Protein AF-A0A916SRV7-F1 (afdb_monomer_lite)

InterPro domains:
  IPR011050 Pectin lyase fold/virulence factor [SSF51126] (63-259)

Radius of gyration: 23.51 Å; chains: 1; bounding box: 51×30×75 Å

Foldseek 3Di:
DKDKDQAQAFDQAWAWDQDPPPGTATEAEPVRHTDGGRLHHHRDIWMWDDPPGHTYTPDHRDARPDAAEFEEECLADLVASSRDLDNRHHHHAPQSVLVNQLRDRGDLQGHEYEHRDFDEHEADADEHAEEYEYEYALVAQVRAEQEYDEPDQESYEYEAYEYEYHSHEQEYEYEDQQHEHYEYEQQYEYEYESYEFYYPYENYEDYEYYQQYEYEYAANYEYEEYAAAHYEYENAYEYEDEHAPGYEYPDAYEH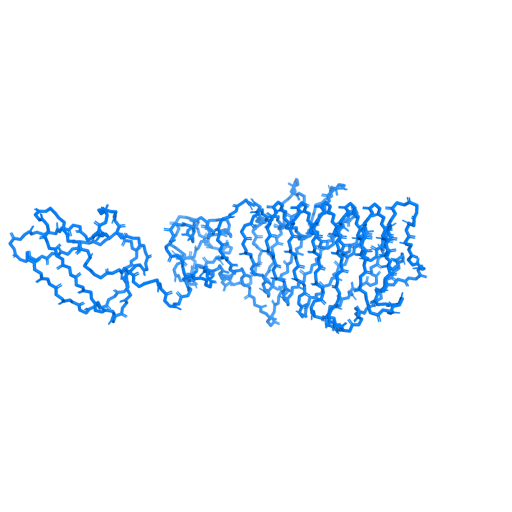PHANYEFAQLYEYEYDYYAYYDAYEDEHYEFFQLGEYYDPPDQCSGHYPHGYDADVVNNTYYD

pLDDT: mean 92.43, std 7.87, range [58.66, 98.81]

Sequence (318 aa):
MMIVLKLAATNMGPVTLHVKGLGARPVVFRGGRNLVRYCLTKGQVVVLIYDGTSWVMANEATVPSVPPVVYVRPDGNDANSGDANTPGEALQTISAAIDKLESYVLPPAGGIVQLGIPGTYASVRRAFVGTISIIGDEANPEYYVISNSPGDYTPVALIGGTVTMRGVHLKNVTVNAWVVVFSINLGGTARCYNMILETTENGVYSFIADHASYLEIGTGCVLRSASLGAFLAQNGSQIVLSGGGTITIDNDATYSIACATAQTGSCITTSAGPISGNATGARYYCATNGVIWVNGDQNFFPGTIPGTADTNTGGRYA

Structure (mmCIF, N/CA/C/O backbone):
data_AF-A0A916SRV7-F1
#
_entry.id   AF-A0A916SRV7-F1
#
loop_
_atom_site.group_PDB
_atom_site.id
_atom_site.type_symbol
_atom_site.label_atom_id
_atom_site.label_alt_id
_atom_site.label_comp_id
_atom_site.label_asym_id
_atom_site.label_entity_id
_atom_site.label_seq_id
_atom_site.pdbx_PDB_ins_code
_atom_site.Cartn_x
_atom_site.Cartn_y
_atom_site.Cartn_z
_atom_site.occupancy
_atom_site.B_iso_or_equiv
_atom_site.auth_seq_id
_atom_site.auth_comp_id
_atom_site.auth_asym_id
_atom_site.auth_atom_id
_atom_site.pdbx_PDB_model_num
ATOM 1 N N . MET A 1 1 ? -6.440 5.115 46.981 1.00 94.38 1 MET A N 1
ATOM 2 C CA . MET A 1 1 ? -7.057 3.762 46.959 1.00 94.38 1 MET A CA 1
ATOM 3 C C . MET A 1 1 ? -6.523 3.009 45.753 1.00 94.38 1 MET A C 1
ATOM 5 O O . MET A 1 1 ? -6.344 3.644 44.724 1.00 94.38 1 MET A O 1
ATOM 9 N N . MET A 1 2 ? -6.276 1.702 45.868 1.00 95.94 2 MET A N 1
ATOM 10 C CA . MET A 1 2 ? -5.796 0.860 44.767 1.00 95.94 2 MET A CA 1
ATOM 11 C C . MET A 1 2 ? -6.799 -0.259 44.486 1.00 95.94 2 MET A C 1
ATOM 13 O O . MET A 1 2 ? -7.296 -0.877 45.426 1.00 95.94 2 MET A O 1
ATOM 17 N N . ILE A 1 3 ? -7.083 -0.517 43.211 1.00 96.06 3 ILE A N 1
ATOM 18 C CA . ILE A 1 3 ? -7.908 -1.638 42.757 1.00 96.06 3 ILE A CA 1
ATOM 19 C C . ILE A 1 3 ? -7.138 -2.423 41.704 1.00 96.06 3 ILE A C 1
ATOM 21 O O . ILE A 1 3 ? -6.509 -1.847 40.820 1.00 96.06 3 ILE A O 1
ATOM 25 N N . VAL A 1 4 ? -7.231 -3.745 41.793 1.00 95.81 4 VAL A N 1
ATOM 26 C CA . VAL A 1 4 ? -6.761 -4.669 40.764 1.00 95.81 4 VAL A CA 1
ATOM 27 C C . VAL A 1 4 ? -7.984 -5.341 40.164 1.00 95.81 4 VAL A C 1
ATOM 29 O O . VAL A 1 4 ? -8.802 -5.895 40.897 1.00 95.81 4 VAL A O 1
ATOM 32 N N . LEU A 1 5 ? -8.138 -5.267 38.845 1.00 94.25 5 LEU A N 1
ATOM 33 C CA . LEU A 1 5 ? -9.300 -5.825 38.156 1.00 94.25 5 LEU A CA 1
ATOM 34 C C . LEU A 1 5 ? -8.892 -6.576 36.895 1.00 94.25 5 LEU A C 1
ATOM 36 O O . LEU A 1 5 ? -8.000 -6.145 36.170 1.00 94.25 5 LEU A O 1
ATOM 40 N N . LYS A 1 6 ? -9.567 -7.701 36.639 1.00 94.06 6 LYS A N 1
ATOM 41 C CA . LYS A 1 6 ? -9.493 -8.425 35.369 1.00 94.06 6 LYS A CA 1
ATOM 42 C C . LYS A 1 6 ? -10.601 -7.915 34.456 1.00 94.06 6 LYS A C 1
ATOM 44 O O . LYS A 1 6 ? -11.773 -7.952 34.823 1.00 94.06 6 LYS A O 1
ATOM 49 N N . LEU A 1 7 ? -10.234 -7.440 33.276 1.00 93.31 7 LEU A N 1
ATOM 50 C CA . LEU A 1 7 ? -11.163 -6.816 32.343 1.00 93.31 7 LEU A CA 1
ATOM 51 C C . LEU A 1 7 ? -12.063 -7.860 31.679 1.00 93.31 7 LEU A C 1
ATOM 53 O O . LEU A 1 7 ? -11.585 -8.834 31.100 1.00 93.31 7 LEU A O 1
ATOM 57 N N . ALA A 1 8 ? -13.377 -7.650 31.733 1.00 93.81 8 ALA A N 1
ATOM 58 C CA . ALA A 1 8 ? -14.351 -8.531 31.083 1.00 93.81 8 ALA A CA 1
ATOM 59 C C . ALA A 1 8 ? -14.538 -8.222 29.585 1.00 93.81 8 ALA A C 1
ATOM 61 O O . ALA A 1 8 ? -14.954 -9.095 28.822 1.00 93.81 8 ALA A O 1
ATOM 62 N N . ALA A 1 9 ? -14.203 -7.001 29.165 1.00 90.19 9 ALA A N 1
ATOM 63 C CA . ALA A 1 9 ? -14.327 -6.520 27.797 1.00 90.19 9 ALA A CA 1
ATOM 64 C C . ALA A 1 9 ? -13.150 -5.606 27.436 1.00 90.19 9 ALA A C 1
ATOM 66 O O . ALA A 1 9 ? -12.548 -4.977 28.308 1.00 90.19 9 ALA A O 1
ATOM 67 N N . THR A 1 10 ? -12.850 -5.547 26.142 1.00 87.06 10 THR A N 1
ATOM 68 C CA . THR A 1 10 ? -11.910 -4.587 25.564 1.00 87.06 10 THR A CA 1
ATOM 69 C C . THR A 1 10 ? -12.563 -3.209 25.514 1.00 87.06 10 THR A C 1
ATOM 71 O O . THR A 1 10 ? -13.754 -3.106 25.217 1.00 87.06 10 THR A O 1
ATOM 74 N N . ASN A 1 11 ? -11.817 -2.145 25.807 1.00 90.50 11 ASN A N 1
ATOM 75 C CA . ASN A 1 11 ? -12.386 -0.805 25.748 1.00 90.50 11 ASN A CA 1
ATOM 76 C C . ASN A 1 11 ? -12.490 -0.291 24.306 1.00 90.50 11 ASN A C 1
ATOM 78 O O . ASN A 1 11 ? -11.551 -0.392 23.516 1.00 90.50 11 ASN A O 1
ATOM 82 N N . MET A 1 12 ? -13.617 0.347 24.000 1.00 85.06 12 MET A N 1
ATOM 83 C CA . MET A 1 12 ? -13.901 0.917 22.676 1.00 85.06 12 MET A CA 1
ATOM 84 C C . MET A 1 12 ? -13.667 2.436 22.617 1.00 85.06 12 MET A C 1
ATOM 86 O O . MET A 1 12 ? -13.938 3.073 21.606 1.00 85.06 12 MET A O 1
ATOM 90 N N . GLY A 1 13 ? -13.143 3.022 23.697 1.00 86.94 13 GLY A N 1
ATOM 91 C CA . GLY A 1 13 ? -12.924 4.457 23.859 1.00 86.94 13 GLY A CA 1
ATOM 92 C C . GLY A 1 13 ? -12.561 4.808 25.307 1.00 86.94 13 GLY A C 1
ATOM 93 O O . GLY A 1 13 ? -12.095 3.924 26.039 1.00 86.94 13 GLY A O 1
ATOM 94 N N . PRO A 1 14 ? -12.782 6.065 25.735 1.00 90.62 14 PRO A N 1
ATOM 95 C CA . PRO A 1 14 ? -12.622 6.472 27.127 1.00 90.62 14 PRO A CA 1
ATOM 96 C C . PRO A 1 14 ? -13.434 5.587 28.075 1.00 90.62 14 PRO A C 1
ATOM 98 O O . PRO A 1 14 ? -14.555 5.183 27.766 1.00 90.62 14 PRO A O 1
ATOM 101 N N . VAL A 1 15 ? -12.863 5.284 29.238 1.00 94.38 15 VAL A N 1
ATOM 102 C CA . VAL A 1 15 ? -13.465 4.380 30.225 1.00 94.38 15 VAL A CA 1
ATOM 103 C C . VAL A 1 15 ? -13.706 5.128 31.521 1.00 94.38 15 VAL A C 1
ATOM 105 O O . VAL A 1 15 ? -12.895 5.955 31.928 1.00 94.38 15 VAL A O 1
ATOM 108 N N . THR A 1 16 ? -14.798 4.799 32.201 1.00 96.69 16 THR A N 1
ATOM 109 C CA . THR A 1 16 ? -15.030 5.193 33.592 1.00 96.69 16 THR A CA 1
ATOM 110 C C . THR A 1 16 ? -15.119 3.958 34.475 1.00 96.69 16 THR A C 1
ATOM 112 O O . THR A 1 16 ? -15.722 2.964 34.074 1.00 96.69 16 THR A O 1
ATOM 115 N N . LEU A 1 17 ? -14.589 4.032 35.693 1.00 96.50 17 LEU A N 1
ATOM 116 C CA . LEU A 1 17 ? -14.793 3.021 36.724 1.00 96.50 17 LEU A CA 1
ATOM 117 C C . LEU A 1 17 ? -15.708 3.587 37.813 1.00 96.50 17 LEU A C 1
ATOM 119 O O . LEU A 1 17 ? -15.410 4.614 38.429 1.00 96.50 17 LEU A O 1
ATOM 123 N N . HIS A 1 18 ? -16.825 2.900 38.045 1.00 96.69 18 HIS A N 1
ATOM 124 C CA . HIS A 1 18 ? -17.764 3.217 39.112 1.00 96.69 18 HIS A CA 1
ATOM 125 C C . HIS A 1 18 ? -17.493 2.316 40.318 1.00 96.69 18 HIS A C 1
ATOM 127 O O . HIS A 1 18 ? -17.703 1.106 40.264 1.00 96.69 18 HIS A O 1
ATOM 133 N N . VAL A 1 19 ? -17.049 2.920 41.420 1.00 94.50 19 VAL A N 1
ATOM 134 C CA . VAL A 1 19 ? -16.929 2.257 42.724 1.00 94.50 19 VAL A CA 1
ATOM 135 C C . VAL A 1 19 ? -17.941 2.881 43.673 1.00 94.50 19 VAL A C 1
ATOM 137 O O . VAL A 1 19 ? -18.066 4.107 43.736 1.00 94.50 19 VAL A O 1
ATOM 140 N N . LYS A 1 20 ? -18.693 2.038 44.388 1.00 91.38 20 LYS A N 1
ATOM 141 C CA . LYS A 1 20 ? -19.769 2.467 45.291 1.00 91.38 20 LYS A CA 1
ATOM 142 C C . LYS A 1 20 ? -19.268 3.563 46.242 1.00 91.38 20 LYS A C 1
ATOM 144 O O . LYS A 1 20 ? -18.268 3.377 46.925 1.00 91.38 20 LYS A O 1
ATOM 149 N N . GLY A 1 21 ? -19.971 4.696 46.269 1.00 92.50 21 GLY A N 1
ATOM 150 C CA . GLY A 1 21 ? -19.631 5.864 47.093 1.00 92.50 21 GLY A CA 1
ATOM 151 C C . GLY A 1 21 ? -18.751 6.923 46.414 1.00 92.50 21 GLY A C 1
ATOM 152 O O . GLY A 1 21 ? -18.683 8.037 46.918 1.00 92.50 21 GLY A O 1
ATOM 153 N N . LEU A 1 22 ? -18.130 6.631 45.265 1.00 94.12 22 LEU A N 1
ATOM 154 C CA . LEU A 1 22 ? -17.299 7.597 44.519 1.00 94.12 22 LEU A CA 1
ATOM 155 C C . LEU A 1 22 ? -17.928 8.088 43.210 1.00 94.12 22 LEU A C 1
ATOM 157 O O . LEU A 1 22 ? -17.461 9.080 42.639 1.00 94.12 22 LEU A O 1
ATOM 161 N N . GLY A 1 23 ? -18.979 7.406 42.745 1.00 95.56 23 GLY A N 1
ATOM 162 C CA . GLY A 1 23 ? -19.574 7.623 41.429 1.00 95.56 23 GLY A CA 1
ATOM 163 C C . GLY A 1 23 ? -18.697 7.085 40.296 1.00 95.56 23 GLY A C 1
ATOM 164 O O . GLY A 1 23 ? -17.673 6.437 40.528 1.00 95.56 23 GLY A O 1
ATOM 165 N N . ALA A 1 24 ? -19.115 7.336 39.056 1.00 97.12 24 ALA A N 1
ATOM 166 C CA . ALA A 1 24 ? -18.307 7.042 37.878 1.00 97.12 24 ALA A CA 1
ATOM 167 C C . ALA A 1 24 ? -17.169 8.064 37.767 1.00 97.12 24 ALA A C 1
ATOM 169 O O . ALA A 1 24 ? -17.409 9.271 37.726 1.00 97.12 24 ALA A O 1
ATOM 170 N N . ARG A 1 25 ? -15.927 7.580 37.723 1.00 97.81 25 ARG A N 1
ATOM 171 C CA . ARG A 1 25 ? -14.729 8.415 37.563 1.00 97.81 25 ARG A CA 1
ATOM 172 C C . ARG A 1 25 ? -13.934 7.953 36.345 1.00 97.81 25 ARG A C 1
ATOM 174 O O . ARG A 1 25 ? -13.903 6.745 36.098 1.00 97.81 25 ARG A O 1
ATOM 181 N N . PRO A 1 26 ? -13.314 8.863 35.577 1.00 97.25 26 PRO A N 1
ATOM 182 C CA . PRO A 1 26 ? -12.571 8.492 34.378 1.00 97.25 26 PRO A CA 1
ATOM 183 C C . PRO A 1 26 ? -11.361 7.628 34.731 1.00 97.25 26 PRO A C 1
ATOM 185 O O . PRO A 1 26 ? -10.752 7.798 35.786 1.00 97.25 26 PRO A O 1
ATOM 188 N N . VAL A 1 27 ? -11.027 6.698 33.843 1.00 95.50 27 VAL A N 1
ATOM 189 C CA . VAL A 1 27 ? -9.786 5.929 33.873 1.00 95.50 27 VAL A CA 1
ATOM 190 C C . VAL A 1 27 ? -8.820 6.558 32.874 1.00 95.50 27 VAL A C 1
ATOM 192 O O . VAL A 1 27 ? -9.177 6.775 31.714 1.00 95.50 27 VAL A O 1
ATOM 195 N N . VAL A 1 28 ? -7.607 6.867 33.325 1.00 94.19 28 VAL A N 1
ATOM 196 C CA . VAL A 1 28 ? -6.602 7.628 32.574 1.00 94.19 28 VAL A CA 1
ATOM 197 C C . VAL A 1 28 ? -5.226 6.968 32.651 1.00 94.19 28 VAL A C 1
ATOM 199 O O . VAL A 1 28 ? -4.926 6.176 33.548 1.00 94.19 28 VAL A O 1
ATOM 202 N N . PHE A 1 29 ? -4.358 7.316 31.704 1.00 90.38 29 PHE A N 1
ATOM 203 C CA . PHE A 1 29 ? -2.930 7.024 31.785 1.00 90.38 29 PHE A CA 1
ATOM 204 C C . PHE A 1 29 ? -2.273 7.761 32.959 1.00 90.38 29 PHE A C 1
ATOM 206 O O . PHE A 1 29 ? -2.795 8.759 33.450 1.00 90.38 29 PHE A O 1
ATOM 213 N N . ARG A 1 30 ? -1.058 7.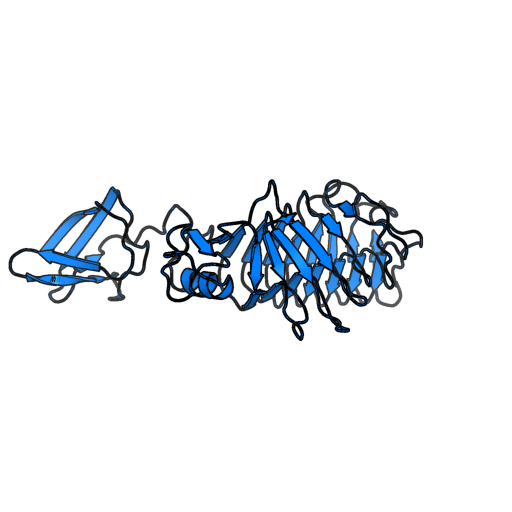344 33.338 1.00 88.31 30 ARG A N 1
ATOM 214 C CA . ARG A 1 30 ? -0.250 8.016 34.374 1.00 88.31 30 ARG A CA 1
ATOM 215 C C . ARG A 1 30 ? -0.012 9.512 34.121 1.00 88.31 30 ARG A C 1
ATOM 217 O O . ARG A 1 30 ? 0.156 10.262 35.072 1.00 88.31 30 ARG A O 1
ATOM 224 N N . GLY A 1 31 ? -0.048 9.946 32.860 1.00 84.94 31 GLY A N 1
ATOM 225 C CA . GLY A 1 31 ? 0.033 11.357 32.461 1.00 84.94 31 GLY A CA 1
ATOM 226 C C . GLY A 1 31 ? -1.311 12.098 32.393 1.00 84.94 31 GLY A C 1
ATOM 227 O O . GLY A 1 31 ? -1.368 13.165 31.795 1.00 84.94 31 GLY A O 1
ATOM 228 N N . GLY A 1 32 ? -2.407 11.525 32.901 1.00 87.94 32 GLY A N 1
ATOM 229 C CA . GLY A 1 32 ? -3.736 12.153 32.921 1.00 87.94 32 GLY A CA 1
ATOM 230 C C . GLY A 1 32 ? -4.514 12.103 31.599 1.00 87.94 32 GLY A C 1
ATOM 231 O O . GLY A 1 32 ? -5.688 12.459 31.566 1.00 87.94 32 GLY A O 1
ATOM 232 N N . ARG A 1 33 ? -3.907 11.625 30.505 1.00 87.81 33 ARG A N 1
ATOM 233 C CA . ARG A 1 33 ? -4.600 11.436 29.220 1.00 87.81 33 ARG A CA 1
ATOM 234 C C . ARG A 1 33 ? -5.666 10.342 29.338 1.00 87.81 33 ARG A C 1
ATOM 236 O O . ARG A 1 33 ? -5.397 9.282 29.905 1.00 87.81 33 ARG A O 1
ATOM 243 N N . ASN A 1 34 ? -6.836 10.562 28.739 1.00 89.50 34 ASN A N 1
ATOM 244 C CA . ASN A 1 34 ? -7.871 9.534 28.622 1.00 89.50 34 ASN A CA 1
ATOM 245 C C . ASN A 1 34 ? -7.341 8.285 27.911 1.00 89.50 34 ASN A C 1
ATOM 247 O O . ASN A 1 34 ? -6.511 8.368 27.001 1.00 89.50 34 ASN A O 1
ATOM 251 N N . LEU A 1 35 ? -7.853 7.125 28.315 1.00 88.06 35 LEU A N 1
ATOM 252 C CA . LEU A 1 35 ? -7.648 5.904 27.549 1.00 88.06 35 LEU A CA 1
ATOM 253 C C . LEU A 1 35 ? -8.298 6.048 26.175 1.00 88.06 35 LEU A C 1
ATOM 255 O O . LEU A 1 35 ? -9.425 6.534 26.059 1.00 88.06 35 LEU A O 1
ATOM 259 N N . VAL A 1 36 ? -7.583 5.608 25.146 1.00 82.44 36 VAL A N 1
ATOM 260 C CA . VAL A 1 36 ? -8.143 5.455 23.804 1.00 82.44 36 VAL A CA 1
ATOM 261 C C . VAL A 1 36 ? -8.514 3.998 23.584 1.00 82.44 36 VAL A C 1
ATOM 263 O O . VAL A 1 36 ? -8.224 3.126 24.408 1.00 82.44 36 VAL A O 1
ATOM 266 N N . ARG A 1 37 ? -9.216 3.733 22.492 1.00 80.94 37 ARG A N 1
ATOM 267 C CA . ARG A 1 37 ? -9.661 2.394 22.137 1.00 80.94 37 ARG A CA 1
ATOM 268 C C . ARG A 1 37 ? -8.498 1.390 22.116 1.00 80.94 37 ARG A C 1
ATOM 270 O O . ARG A 1 37 ? -7.384 1.739 21.738 1.00 80.94 37 ARG A O 1
ATOM 277 N N . TYR A 1 38 ? -8.775 0.160 22.547 1.00 80.75 38 TYR A N 1
ATOM 278 C CA . TYR A 1 38 ? -7.825 -0.953 22.662 1.00 80.75 38 TYR A CA 1
ATOM 279 C C . TYR A 1 38 ? -6.712 -0.819 23.716 1.00 80.75 38 TYR A C 1
ATOM 281 O O . TYR A 1 38 ? -5.956 -1.768 23.896 1.00 80.75 38 TYR A O 1
ATOM 289 N N . CYS A 1 39 ? -6.624 0.275 24.481 1.00 82.62 39 CYS A N 1
ATOM 290 C CA . CYS A 1 39 ? -5.648 0.380 25.580 1.00 82.62 39 CYS A CA 1
ATOM 291 C C . CYS A 1 39 ? -5.876 -0.624 26.726 1.00 82.62 39 CYS A C 1
ATOM 293 O O . CYS A 1 39 ? -4.961 -0.885 27.504 1.00 82.62 39 CYS A O 1
ATOM 295 N N . LEU A 1 40 ? -7.095 -1.148 26.847 1.00 86.94 40 LEU A N 1
ATOM 296 C CA . LEU A 1 40 ? -7.519 -2.159 27.804 1.00 86.94 40 LEU A CA 1
ATOM 297 C C . LEU A 1 40 ? -8.098 -3.338 27.027 1.00 86.94 40 LEU A C 1
ATOM 299 O O . LEU A 1 40 ? -9.099 -3.187 26.326 1.00 86.94 40 LEU A O 1
ATOM 303 N N . THR A 1 41 ? -7.502 -4.516 27.165 1.00 85.38 41 THR A N 1
ATOM 304 C CA . THR A 1 41 ? -7.925 -5.722 26.440 1.00 85.38 41 THR A CA 1
ATOM 305 C C . THR A 1 41 ? -8.680 -6.688 27.351 1.00 85.38 41 THR A C 1
ATOM 307 O O . THR A 1 41 ? -8.395 -6.809 28.544 1.00 85.38 41 THR A O 1
ATOM 310 N N . LYS A 1 42 ? -9.676 -7.400 26.811 1.00 88.50 42 LYS A N 1
ATOM 311 C CA . LYS A 1 42 ? -10.394 -8.446 27.556 1.00 88.50 42 LYS A CA 1
ATOM 312 C C . LYS A 1 42 ? -9.409 -9.460 28.150 1.00 88.50 42 LYS A C 1
ATOM 314 O O . LYS A 1 42 ? -8.552 -9.995 27.459 1.00 88.50 42 LYS A O 1
ATOM 319 N N . GLY A 1 43 ? -9.578 -9.767 29.432 1.00 88.44 43 GLY A N 1
ATOM 320 C CA . GLY A 1 43 ? -8.755 -10.715 30.178 1.00 88.44 43 GLY A CA 1
ATOM 321 C C . GLY A 1 43 ? -7.496 -10.113 30.803 1.00 88.44 43 GLY A C 1
ATOM 322 O O . GLY A 1 43 ? -6.943 -10.744 31.705 1.00 88.44 43 GLY A O 1
ATOM 323 N N . GLN A 1 44 ? -7.084 -8.907 30.401 1.00 88.62 44 GLN A N 1
ATOM 324 C CA . GLN A 1 44 ? -5.961 -8.196 31.008 1.00 88.62 44 GLN A CA 1
ATOM 325 C C . GLN A 1 44 ? -6.289 -7.826 32.458 1.00 88.62 44 GLN A C 1
ATOM 327 O O . GLN A 1 44 ? -7.408 -7.422 32.785 1.00 88.62 44 GLN A O 1
ATOM 332 N N . VAL A 1 45 ? -5.298 -7.979 33.334 1.00 91.44 45 VAL A N 1
ATOM 333 C CA . VAL A 1 45 ? -5.362 -7.508 34.717 1.00 91.44 45 VAL A CA 1
ATOM 334 C C . VAL A 1 45 ? -4.717 -6.130 34.777 1.00 91.44 45 VAL A C 1
ATOM 336 O O . VAL A 1 45 ? -3.566 -5.967 34.373 1.00 91.44 45 VAL A O 1
ATOM 339 N N . VAL A 1 46 ? -5.455 -5.135 35.262 1.00 93.00 46 VAL A N 1
ATOM 340 C CA . VAL A 1 46 ? -4.960 -3.763 35.411 1.00 93.00 46 VAL A CA 1
ATOM 341 C C . VAL A 1 46 ? -4.977 -3.325 36.861 1.00 93.00 46 VAL A C 1
ATOM 343 O O . VAL A 1 46 ? -5.850 -3.722 37.636 1.00 93.00 46 VAL A O 1
ATOM 346 N N . VAL A 1 47 ? -3.989 -2.504 37.213 1.00 95.31 47 VAL A N 1
ATOM 347 C CA . VAL A 1 47 ? -3.862 -1.900 38.538 1.00 95.31 47 VAL A CA 1
ATOM 348 C C . VAL A 1 47 ? -4.208 -0.427 38.401 1.00 95.31 47 VAL A C 1
ATOM 350 O O . VAL A 1 47 ? -3.548 0.301 37.662 1.00 95.31 47 VAL A O 1
ATOM 353 N N . LEU A 1 48 ? -5.248 0.010 39.103 1.00 96.12 48 LEU A N 1
ATOM 354 C CA . LEU A 1 48 ? -5.732 1.384 39.082 1.00 96.12 48 LEU A CA 1
ATOM 355 C C . LEU A 1 48 ? -5.549 2.025 40.456 1.00 96.12 48 LEU A C 1
ATOM 357 O O . LEU A 1 48 ? -5.924 1.444 41.476 1.00 96.12 48 LEU A O 1
ATOM 361 N N . ILE A 1 49 ? -5.010 3.240 40.482 1.00 96.94 49 ILE A N 1
ATOM 362 C CA . ILE A 1 49 ? -4.836 4.047 41.690 1.00 96.94 49 ILE A CA 1
ATOM 363 C C . ILE A 1 49 ? -5.742 5.271 41.579 1.00 96.94 49 ILE A C 1
ATOM 365 O O . ILE A 1 49 ? -5.642 6.039 40.629 1.00 96.94 49 ILE A O 1
ATOM 369 N N . TYR A 1 50 ? -6.636 5.452 42.548 1.00 97.38 50 TYR A N 1
ATOM 370 C CA . TYR A 1 50 ? -7.457 6.657 42.642 1.00 97.38 50 TYR A CA 1
ATOM 371 C C . TYR A 1 50 ? -6.634 7.813 43.213 1.00 97.38 50 TYR A C 1
ATOM 373 O O . TYR A 1 50 ? -6.142 7.698 44.342 1.00 97.38 50 TYR A O 1
ATOM 381 N N . ASP A 1 51 ? -6.520 8.904 42.456 1.00 96.75 51 ASP A N 1
ATOM 382 C CA . ASP A 1 51 ? -5.722 10.095 42.794 1.00 96.75 51 ASP A CA 1
ATOM 383 C C . ASP A 1 51 ? -6.530 11.220 43.472 1.00 96.75 51 ASP A C 1
ATOM 385 O O . ASP A 1 51 ? -5.985 12.270 43.801 1.00 96.75 51 ASP A O 1
ATOM 389 N N . GLY A 1 52 ? -7.831 11.005 43.693 1.00 96.62 52 GLY A N 1
ATOM 390 C CA . GLY A 1 52 ? -8.761 12.013 44.212 1.00 96.62 52 GLY A CA 1
ATOM 391 C C . GLY A 1 52 ? -9.742 12.545 43.164 1.00 96.62 52 GLY A C 1
ATOM 392 O O . GLY A 1 52 ? -10.826 12.987 43.542 1.00 96.62 52 GLY A O 1
ATOM 393 N N . THR A 1 53 ? -9.421 12.415 41.873 1.00 96.81 53 THR A N 1
ATOM 394 C CA . THR A 1 53 ? -10.243 12.886 40.741 1.00 96.81 53 THR A CA 1
ATOM 395 C C . THR A 1 53 ? -10.550 11.769 39.738 1.00 96.81 53 THR A C 1
ATOM 397 O O . THR A 1 53 ? -11.690 11.643 39.283 1.00 96.81 53 THR A O 1
ATOM 400 N N . SER A 1 54 ? -9.555 10.938 39.426 1.00 97.38 54 SER A N 1
ATOM 401 C CA . SER A 1 54 ? -9.572 9.927 38.368 1.00 97.38 54 SER A CA 1
ATOM 402 C C . SER A 1 54 ? -8.940 8.613 38.840 1.00 97.38 54 SER A C 1
ATOM 404 O O . SER A 1 54 ? -8.257 8.539 39.862 1.00 97.38 54 SER A O 1
ATOM 406 N N . TRP A 1 55 ? -9.163 7.548 38.076 1.00 97.38 55 TRP A N 1
ATOM 407 C CA . TRP A 1 55 ? -8.460 6.277 38.213 1.00 97.38 55 TRP A CA 1
ATOM 408 C C . TRP A 1 55 ? -7.251 6.256 37.288 1.00 97.38 55 TRP A C 1
ATOM 410 O O . TRP A 1 55 ? -7.392 6.204 36.070 1.00 97.38 55 TRP A O 1
ATOM 420 N N . VAL A 1 56 ? -6.055 6.271 37.856 1.00 95.50 56 VAL A N 1
ATOM 421 C CA . VAL A 1 56 ? -4.802 6.299 37.103 1.00 95.50 56 VAL A CA 1
ATOM 422 C C . VAL A 1 56 ? -4.264 4.881 36.944 1.00 95.50 56 VAL A C 1
ATOM 424 O O . VAL A 1 56 ? -4.136 4.156 37.932 1.00 95.50 56 VAL A O 1
ATOM 427 N N . MET A 1 57 ? -3.926 4.471 35.719 1.00 92.38 57 MET A N 1
ATOM 428 C CA . MET A 1 57 ? -3.255 3.187 35.493 1.00 92.38 57 MET A CA 1
ATOM 429 C C . MET A 1 57 ? -1.847 3.192 36.093 1.00 92.38 57 MET A C 1
ATOM 431 O O . MET A 1 57 ? -1.014 4.034 35.752 1.00 92.38 57 MET A O 1
ATOM 435 N N . ALA A 1 58 ? -1.591 2.238 36.987 1.00 89.75 58 ALA A N 1
ATOM 436 C CA . ALA A 1 58 ? -0.293 2.048 37.621 1.00 89.75 58 ALA A CA 1
ATOM 437 C C . ALA A 1 58 ? 0.647 1.175 36.778 1.00 89.75 58 ALA A C 1
ATOM 439 O O . ALA A 1 58 ? 1.862 1.347 36.858 1.00 89.75 58 ALA A O 1
ATOM 440 N N . ASN A 1 59 ? 0.101 0.268 35.962 1.00 82.56 59 ASN A N 1
ATOM 441 C CA . ASN A 1 59 ? 0.847 -0.438 34.925 1.00 82.56 59 ASN A CA 1
ATOM 442 C C . ASN A 1 59 ? 0.800 0.341 33.601 1.00 82.56 59 ASN A C 1
ATOM 444 O O . ASN A 1 59 ? -0.213 0.962 33.275 1.00 82.56 59 ASN A O 1
ATOM 448 N N . GLU A 1 60 ? 1.894 0.318 32.833 1.00 67.81 60 GLU A N 1
ATOM 449 C CA . GLU A 1 60 ? 1.870 0.835 31.462 1.00 67.81 60 GLU A CA 1
ATOM 450 C C . GLU A 1 60 ? 0.818 0.061 30.662 1.00 67.81 60 GLU A C 1
ATOM 452 O O . GLU A 1 60 ? 0.703 -1.163 30.803 1.00 67.81 60 GLU A O 1
ATOM 457 N N . ALA A 1 61 ? 0.016 0.769 29.854 1.00 62.19 61 ALA A N 1
ATOM 458 C CA . ALA A 1 61 ? -0.888 0.078 28.947 1.00 62.19 61 ALA A CA 1
ATOM 459 C C . ALA A 1 61 ? -0.042 -0.821 28.063 1.00 62.19 61 ALA A C 1
ATOM 461 O O . ALA A 1 61 ? 0.874 -0.366 27.380 1.00 62.19 61 ALA A O 1
ATOM 462 N N . THR A 1 62 ? -0.351 -2.106 28.102 1.00 64.12 62 THR A N 1
ATOM 463 C CA . THR A 1 62 ? 0.263 -3.059 27.202 1.00 64.12 62 THR A CA 1
ATOM 464 C C . THR A 1 62 ? -0.207 -2.673 25.811 1.00 64.12 62 THR A C 1
ATOM 466 O O . THR A 1 62 ? -1.410 -2.615 25.554 1.00 64.12 62 THR A O 1
ATOM 469 N N . VAL A 1 63 ? 0.741 -2.339 24.940 1.00 64.75 63 VAL A N 1
ATOM 470 C CA . VAL A 1 63 ? 0.467 -2.166 23.516 1.00 64.75 63 VAL A CA 1
ATOM 471 C C . VAL A 1 63 ? -0.315 -3.404 23.053 1.00 64.75 63 VAL A C 1
ATOM 473 O O . VAL A 1 63 ? 0.101 -4.515 23.405 1.00 64.75 63 VAL A O 1
ATOM 476 N N . PRO A 1 64 ? -1.453 -3.251 22.347 1.00 65.00 64 PRO A N 1
ATOM 477 C CA . PRO A 1 64 ? -2.259 -4.394 21.936 1.00 65.00 64 PRO A CA 1
ATOM 478 C C . PRO A 1 64 ? -1.380 -5.416 21.218 1.00 65.00 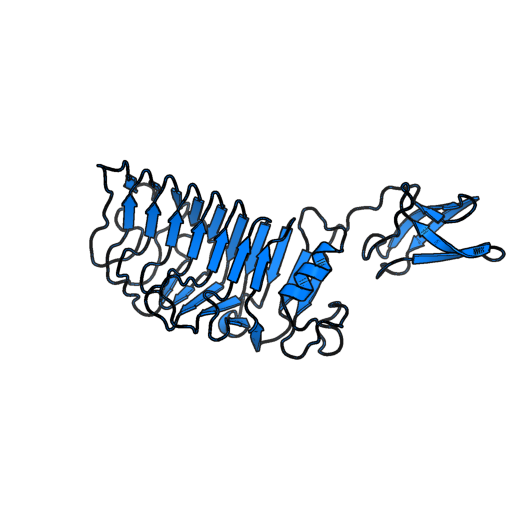64 PRO A C 1
ATOM 480 O O . PRO A 1 64 ? -0.679 -5.064 20.279 1.00 65.00 64 PRO A O 1
ATOM 483 N N . SER A 1 65 ? -1.387 -6.680 21.643 1.00 70.50 65 SER A N 1
ATOM 484 C CA . SER A 1 65 ? -0.604 -7.719 20.954 1.00 70.50 65 SER A CA 1
ATOM 485 C C . SER A 1 65 ? -1.186 -8.076 19.585 1.00 70.50 65 SER A C 1
ATOM 487 O O . SER A 1 65 ? -0.496 -8.661 18.754 1.00 70.50 65 SER A O 1
ATOM 489 N N . VAL A 1 66 ? -2.450 -7.716 19.351 1.00 80.50 66 VAL A N 1
ATOM 490 C CA . VAL A 1 66 ? -3.176 -7.959 18.108 1.00 80.50 66 VAL A CA 1
ATOM 491 C C . VAL A 1 66 ? -3.412 -6.621 17.405 1.00 80.50 66 VAL A C 1
ATOM 493 O O . VAL A 1 66 ? -3.982 -5.717 18.024 1.00 80.50 66 VAL A O 1
ATOM 496 N N . PRO A 1 67 ? -3.003 -6.483 16.131 1.00 87.75 67 PRO A N 1
ATOM 497 C CA . PRO A 1 67 ? -3.354 -5.338 15.301 1.00 87.75 67 PRO A CA 1
ATOM 498 C C . PRO A 1 67 ? -4.867 -5.082 15.303 1.00 87.75 67 PRO A C 1
ATOM 500 O O . PRO A 1 67 ? -5.639 -6.013 15.054 1.00 87.75 67 PRO A O 1
ATOM 503 N N . PRO A 1 68 ? -5.324 -3.850 15.575 1.00 91.44 68 PRO A N 1
ATOM 504 C CA . PRO A 1 68 ? -6.735 -3.528 15.444 1.00 91.44 68 PRO A CA 1
ATOM 505 C C . PRO A 1 68 ? -7.160 -3.626 13.977 1.00 91.44 68 PRO A C 1
ATOM 507 O O . PRO A 1 68 ? -6.469 -3.119 13.093 1.00 91.44 68 PRO A O 1
ATOM 510 N N . VAL A 1 69 ? -8.311 -4.254 13.738 1.00 95.62 69 VAL A N 1
ATOM 511 C CA . VAL A 1 69 ? -8.941 -4.336 12.416 1.00 95.62 69 VAL A CA 1
ATOM 512 C C . VAL A 1 69 ? -10.047 -3.293 12.330 1.00 95.62 69 VAL A C 1
ATOM 514 O O . VAL A 1 69 ? -10.864 -3.179 13.245 1.00 95.62 69 VAL A O 1
ATOM 517 N N . VAL A 1 70 ? -10.058 -2.551 11.228 1.00 97.88 70 VAL A N 1
ATOM 518 C CA . VAL A 1 70 ? -11.103 -1.608 10.840 1.00 97.88 70 VAL A CA 1
ATOM 519 C C . VAL A 1 70 ? -11.661 -2.052 9.491 1.00 97.88 70 VAL A C 1
ATOM 521 O O . VAL A 1 70 ? -10.919 -2.174 8.516 1.00 97.88 70 VAL A O 1
ATOM 524 N N . TYR A 1 71 ? -12.961 -2.325 9.437 1.00 98.62 71 TYR A N 1
ATOM 525 C CA . TYR A 1 71 ? -13.637 -2.801 8.234 1.00 98.62 71 TYR A CA 1
ATOM 526 C C . TYR A 1 71 ? -14.119 -1.647 7.361 1.00 98.62 71 TYR A C 1
ATOM 528 O O . TYR A 1 71 ? -14.707 -0.684 7.858 1.00 98.62 71 TYR A O 1
ATOM 536 N N . VAL A 1 72 ? -13.922 -1.794 6.051 1.00 98.81 72 VAL A N 1
ATOM 537 C CA . VAL A 1 72 ? -14.401 -0.871 5.018 1.00 98.81 72 VAL A CA 1
ATOM 538 C C . VAL A 1 72 ? -15.293 -1.627 4.045 1.00 98.81 72 VAL A C 1
ATOM 540 O O . VAL A 1 72 ? -14.918 -2.687 3.535 1.00 98.81 72 VAL A O 1
ATOM 543 N N . ARG A 1 73 ? -16.474 -1.087 3.748 1.00 98.69 73 ARG A N 1
ATOM 544 C CA . ARG A 1 73 ? -17.401 -1.650 2.762 1.00 98.69 73 ARG A CA 1
ATOM 545 C C . ARG A 1 73 ? -17.998 -0.545 1.885 1.00 98.69 73 ARG A C 1
ATOM 547 O O . ARG A 1 73 ? -18.288 0.526 2.409 1.00 98.69 73 ARG A O 1
ATOM 554 N N . PRO A 1 74 ? -18.273 -0.801 0.594 1.00 98.31 74 PRO A N 1
ATOM 555 C CA . PRO A 1 74 ? -18.922 0.186 -0.273 1.00 98.31 74 PRO A CA 1
ATOM 556 C C . PRO A 1 74 ? -20.334 0.584 0.193 1.00 98.31 74 PRO A C 1
ATOM 558 O O . PRO A 1 74 ? -20.784 1.690 -0.090 1.00 98.31 74 PRO A O 1
ATOM 561 N N . ASP A 1 75 ? -21.016 -0.306 0.924 1.00 98.25 75 ASP A N 1
ATOM 562 C CA . ASP A 1 75 ? -22.337 -0.106 1.538 1.00 98.25 75 ASP A CA 1
ATOM 563 C C . ASP A 1 75 ? -22.268 0.362 3.012 1.00 98.25 75 ASP A C 1
ATOM 565 O O . ASP A 1 75 ? -23.278 0.326 3.715 1.00 98.25 75 ASP A O 1
ATOM 569 N N . GLY A 1 76 ? -21.083 0.769 3.489 1.00 98.38 76 GLY A N 1
ATOM 570 C CA . GLY A 1 76 ? -20.854 1.298 4.837 1.00 98.38 76 GLY A CA 1
ATOM 571 C C . GLY A 1 76 ? -21.122 2.803 4.974 1.00 98.38 76 GLY A C 1
ATOM 572 O O . GLY A 1 76 ? -21.658 3.453 4.077 1.00 98.38 76 GLY A O 1
ATOM 573 N N . ASN A 1 77 ? -20.721 3.375 6.113 1.00 98.44 77 ASN A N 1
ATOM 574 C CA . ASN A 1 77 ? -20.823 4.810 6.399 1.00 98.44 77 ASN A CA 1
ATOM 575 C C . ASN A 1 77 ? -19.615 5.269 7.229 1.00 98.44 77 ASN A C 1
ATOM 577 O O . ASN A 1 77 ? -19.287 4.647 8.234 1.00 98.44 77 ASN A O 1
ATOM 581 N N . ASP A 1 78 ? -18.965 6.372 6.857 1.00 98.44 78 ASP A N 1
ATOM 582 C CA . ASP A 1 78 ? -17.786 6.887 7.576 1.00 98.44 78 ASP A CA 1
ATOM 583 C C . ASP A 1 78 ? -18.088 7.417 8.991 1.00 98.44 78 ASP A C 1
ATOM 585 O O . ASP A 1 78 ? -17.175 7.609 9.793 1.00 98.44 78 ASP A O 1
ATOM 589 N N . ALA A 1 79 ? -19.365 7.597 9.342 1.00 97.31 79 ALA A N 1
ATOM 590 C CA . ALA A 1 79 ? -19.798 7.851 10.714 1.00 97.31 79 ALA A CA 1
ATOM 591 C C . ALA A 1 79 ? -19.774 6.592 11.607 1.00 97.31 79 ALA A C 1
ATOM 593 O O . ALA A 1 79 ? -19.915 6.707 12.828 1.00 97.31 79 ALA A O 1
ATOM 594 N N . ASN A 1 80 ? -19.610 5.399 11.025 1.00 97.69 80 ASN A N 1
ATOM 595 C CA . ASN A 1 80 ? -19.595 4.143 11.766 1.00 97.69 80 ASN A CA 1
ATOM 596 C C . ASN A 1 80 ? -18.298 3.959 12.578 1.00 97.69 80 ASN A C 1
ATOM 598 O O . ASN A 1 80 ? -17.343 4.741 12.536 1.00 97.69 80 ASN A O 1
ATOM 602 N N . SER A 1 81 ? -18.261 2.904 13.389 1.00 94.69 81 SER A N 1
ATOM 603 C CA . SER A 1 81 ? -17.107 2.597 14.234 1.00 94.69 81 SER A CA 1
ATOM 604 C C . SER A 1 81 ? -15.965 1.916 13.471 1.00 94.69 81 SER A C 1
ATOM 606 O O . SER A 1 81 ? -14.804 2.182 13.794 1.00 94.69 81 SER A O 1
ATOM 608 N N . GLY A 1 82 ? -16.297 1.109 12.459 1.00 97.06 82 GLY A N 1
ATOM 609 C CA . GLY A 1 82 ? -15.387 0.253 11.700 1.00 97.06 82 GLY A CA 1
ATOM 610 C C . GLY A 1 82 ? -15.198 -1.149 12.291 1.00 97.06 82 GLY A C 1
ATOM 611 O O . GLY A 1 82 ? -14.252 -1.835 11.919 1.00 97.06 82 GLY A O 1
ATOM 612 N N . ASP A 1 83 ? -16.042 -1.581 13.230 1.00 92.44 83 ASP A N 1
ATOM 613 C CA . ASP A 1 83 ? -15.673 -2.641 14.194 1.00 92.44 83 ASP A CA 1
ATOM 614 C C . ASP A 1 83 ? -16.060 -4.040 13.750 1.00 92.44 83 ASP A C 1
ATOM 616 O O . ASP A 1 83 ? -15.490 -5.029 14.217 1.00 92.44 83 ASP A O 1
ATOM 620 N N . ALA A 1 84 ? -17.014 -4.115 12.833 1.00 96.75 84 ALA A N 1
ATOM 621 C CA . ALA A 1 84 ? -17.486 -5.356 12.268 1.00 96.75 84 ALA A CA 1
ATOM 622 C C . ALA A 1 84 ? -17.687 -5.221 10.764 1.00 96.75 84 ALA A C 1
ATOM 624 O O . ALA A 1 84 ? -17.971 -4.146 10.232 1.00 96.75 84 ALA A O 1
ATOM 625 N N . ASN A 1 85 ? -17.600 -6.361 10.084 1.00 98.25 85 ASN A N 1
ATOM 626 C CA . ASN A 1 85 ? -17.896 -6.480 8.665 1.00 98.25 85 ASN A CA 1
ATOM 627 C C . ASN A 1 85 ? -19.414 -6.530 8.415 1.00 98.25 85 ASN A C 1
ATOM 629 O O . ASN A 1 85 ? -19.945 -7.522 7.917 1.00 98.25 85 ASN A O 1
ATOM 633 N N . THR A 1 86 ? -20.128 -5.474 8.789 1.00 98.19 86 THR A N 1
ATOM 634 C CA . THR A 1 86 ? -21.559 -5.312 8.507 1.00 98.19 86 THR A CA 1
ATOM 635 C C . THR A 1 86 ? -21.812 -3.910 7.949 1.00 98.19 86 THR A C 1
ATOM 637 O O . THR A 1 86 ? -21.061 -2.993 8.282 1.00 98.19 86 THR A O 1
ATOM 640 N N . PRO A 1 87 ? -22.855 -3.692 7.127 1.00 98.00 87 PRO A N 1
ATOM 641 C CA . PRO A 1 87 ? -23.150 -2.358 6.588 1.00 98.00 87 PRO A CA 1
ATOM 642 C C . PRO A 1 87 ? -23.356 -1.294 7.682 1.00 98.00 87 PRO A C 1
ATOM 644 O O . PRO A 1 87 ? -22.962 -0.143 7.529 1.00 98.00 87 PRO A O 1
ATOM 647 N N . GLY A 1 88 ? -23.944 -1.692 8.818 1.00 97.56 88 GLY A N 1
ATOM 648 C CA . GLY A 1 88 ? -24.231 -0.798 9.943 1.00 97.56 88 GLY A CA 1
ATOM 649 C C . GLY A 1 88 ? -23.030 -0.461 10.831 1.00 97.56 88 GLY A C 1
ATOM 650 O O . GLY A 1 88 ? -23.148 0.430 11.665 1.00 97.56 88 GLY A O 1
ATOM 651 N N . GLU A 1 89 ? -21.894 -1.151 10.681 1.00 97.62 89 GLU A N 1
ATOM 652 C CA . GLU A 1 89 ? -20.708 -0.931 11.522 1.00 97.62 89 GLU A CA 1
ATOM 653 C C . GLU A 1 89 ? -19.422 -0.667 10.732 1.00 97.62 89 GLU A C 1
ATOM 655 O O . GLU A 1 89 ? -18.497 -0.083 11.291 1.00 97.62 89 GLU A O 1
ATOM 660 N N . ALA A 1 90 ? -19.338 -1.038 9.453 1.00 98.62 90 ALA A N 1
ATOM 661 C CA . ALA A 1 90 ? -18.167 -0.777 8.618 1.00 98.62 90 ALA A CA 1
ATOM 662 C C . ALA A 1 90 ? -18.110 0.682 8.146 1.00 98.62 90 ALA A C 1
ATOM 664 O O . ALA A 1 90 ? -19.140 1.305 7.877 1.00 98.62 90 ALA A O 1
ATOM 665 N N . LEU A 1 91 ? -16.896 1.205 7.991 1.00 98.75 91 LEU A N 1
ATOM 666 C CA . LEU A 1 91 ? -16.661 2.497 7.347 1.00 98.75 91 LEU A CA 1
ATOM 667 C C . LEU A 1 91 ? -16.911 2.389 5.839 1.00 98.75 91 LEU A C 1
ATOM 669 O O . LEU A 1 91 ? -16.869 1.293 5.275 1.00 98.75 91 LEU A O 1
ATOM 673 N N . GLN A 1 92 ? -17.163 3.514 5.177 1.00 98.56 92 GLN A N 1
ATOM 674 C CA . GLN A 1 92 ? -17.377 3.544 3.732 1.00 98.56 92 GLN A CA 1
ATOM 675 C C . GLN A 1 92 ? -16.056 3.672 2.963 1.00 98.56 92 GLN A C 1
ATOM 677 O O . GLN A 1 92 ? -15.895 3.084 1.892 1.00 98.56 92 GLN A O 1
ATOM 682 N N . THR A 1 93 ? -15.093 4.422 3.505 1.00 98.31 93 THR A N 1
ATOM 683 C CA . THR A 1 93 ? -13.845 4.765 2.816 1.00 98.31 93 THR A CA 1
ATOM 684 C C . THR A 1 93 ? -12.596 4.243 3.527 1.00 98.31 93 THR A C 1
ATOM 686 O O . THR A 1 93 ? -12.516 4.143 4.753 1.00 98.31 93 THR A O 1
ATOM 689 N N . ILE A 1 94 ? -11.564 3.942 2.731 1.00 98.25 94 ILE A N 1
ATOM 690 C CA . ILE A 1 94 ? -10.230 3.571 3.230 1.00 98.25 94 ILE A CA 1
ATOM 691 C C . ILE A 1 94 ? -9.601 4.747 3.990 1.00 98.25 94 ILE A C 1
ATOM 693 O O . ILE A 1 94 ? -8.962 4.545 5.020 1.00 98.25 94 ILE A O 1
ATOM 697 N N . SER A 1 95 ? -9.814 5.983 3.525 1.00 96.94 95 SER A N 1
ATOM 698 C CA . SER A 1 95 ? -9.313 7.187 4.195 1.00 96.94 95 SER A CA 1
ATOM 699 C C . SER A 1 95 ? -9.864 7.325 5.615 1.00 96.94 95 SER A C 1
ATOM 701 O O . SER A 1 95 ? -9.065 7.499 6.533 1.00 96.94 95 SER A O 1
ATOM 703 N N . ALA A 1 96 ? -11.176 7.150 5.820 1.00 97.50 96 ALA A N 1
ATOM 704 C CA . ALA A 1 96 ? -11.768 7.183 7.158 1.00 97.50 96 ALA A CA 1
ATOM 705 C C . ALA A 1 96 ? -11.233 6.059 8.058 1.00 97.50 96 ALA A C 1
ATOM 707 O O . ALA A 1 96 ? -11.030 6.261 9.256 1.00 97.50 96 ALA A O 1
ATOM 708 N N . ALA A 1 97 ? -10.948 4.880 7.494 1.00 97.81 97 ALA A N 1
ATOM 709 C CA . ALA A 1 97 ? -10.335 3.790 8.248 1.00 97.81 97 ALA A CA 1
ATOM 710 C C . ALA A 1 97 ? -8.915 4.119 8.714 1.00 97.81 97 ALA A C 1
ATOM 712 O O . ALA A 1 97 ? -8.563 3.816 9.854 1.00 97.81 97 ALA A O 1
ATOM 713 N N . ILE A 1 98 ? -8.117 4.783 7.874 1.00 96.81 98 ILE A N 1
ATOM 714 C CA . ILE A 1 98 ? -6.781 5.247 8.259 1.00 96.81 98 ILE A CA 1
ATOM 715 C C . ILE A 1 98 ? -6.883 6.318 9.355 1.00 96.81 98 ILE A C 1
ATOM 717 O O . ILE A 1 98 ? -6.201 6.181 10.367 1.00 96.81 98 ILE A O 1
ATOM 721 N N . ASP A 1 99 ? -7.788 7.301 9.236 1.00 95.62 99 ASP A N 1
ATOM 722 C CA . ASP A 1 99 ? -8.018 8.305 10.296 1.00 95.62 99 ASP A CA 1
ATOM 723 C C . ASP A 1 99 ? -8.396 7.646 11.627 1.00 95.62 99 ASP A C 1
ATOM 725 O O . ASP A 1 99 ? -7.931 8.031 12.705 1.00 95.62 99 ASP A O 1
ATOM 729 N N . LYS A 1 100 ? -9.225 6.600 11.556 1.00 94.19 100 LYS A N 1
ATOM 730 C CA . LYS A 1 100 ? -9.613 5.822 12.726 1.00 94.19 100 LYS A CA 1
ATOM 731 C C . LYS A 1 100 ? -8.409 5.133 13.362 1.00 94.19 100 LYS A C 1
ATOM 733 O O . LYS A 1 100 ? -8.241 5.227 14.577 1.00 94.19 100 LYS A O 1
ATOM 738 N N . LEU A 1 101 ? -7.574 4.469 12.566 1.00 93.56 101 LEU A N 1
ATOM 739 C CA . LEU A 1 101 ? -6.379 3.777 13.048 1.00 93.56 101 LEU A CA 1
ATOM 740 C C . LEU A 1 101 ? -5.340 4.742 13.633 1.00 93.56 101 LEU A C 1
ATOM 742 O O . LEU A 1 101 ? -4.743 4.422 14.658 1.00 93.56 101 LEU A O 1
ATOM 746 N N . GLU A 1 102 ? -5.165 5.932 13.055 1.00 91.62 102 GLU A N 1
ATOM 747 C CA . GLU A 1 102 ? -4.255 6.965 13.579 1.00 91.62 102 GLU A CA 1
ATOM 748 C C . GLU A 1 102 ? -4.700 7.514 14.946 1.00 91.62 102 GLU A C 1
ATOM 750 O O . GLU A 1 102 ? -3.879 8.007 15.720 1.00 91.62 102 GLU A O 1
ATOM 755 N N . SER A 1 103 ? -5.984 7.370 15.295 1.00 88.25 103 SER A N 1
ATOM 756 C CA . SER A 1 103 ? -6.490 7.694 16.637 1.00 88.25 103 SER A CA 1
ATOM 757 C C . SER A 1 103 ? -6.180 6.623 17.698 1.00 88.25 103 SER A C 1
ATOM 759 O O . SER A 1 103 ? -6.403 6.848 18.894 1.00 88.25 103 SER A O 1
ATOM 761 N N . TYR A 1 104 ? -5.695 5.444 17.291 1.00 85.44 104 TYR A N 1
ATOM 762 C CA . TYR A 1 104 ? -5.417 4.319 18.183 1.00 85.44 104 TYR A CA 1
ATOM 763 C C . TYR A 1 104 ? -3.959 4.293 18.649 1.00 85.44 104 TYR A C 1
ATOM 765 O O . TYR A 1 104 ? -3.050 4.804 18.001 1.00 85.44 104 TYR A O 1
ATOM 773 N N . VAL A 1 105 ? -3.713 3.609 19.770 1.00 80.19 105 VAL A N 1
ATOM 774 C CA . VAL A 1 105 ? -2.360 3.150 20.113 1.00 80.19 105 VAL A CA 1
ATOM 775 C C . VAL A 1 105 ? -2.120 1.839 19.372 1.00 80.19 105 VAL A C 1
ATOM 777 O O . VAL A 1 105 ? -2.660 0.800 19.753 1.00 80.19 105 VAL A O 1
ATOM 780 N N . LEU A 1 106 ? -1.341 1.902 18.294 1.00 84.12 106 LEU A N 1
ATOM 781 C CA . LEU A 1 106 ? -1.069 0.750 17.438 1.00 84.12 106 LEU A CA 1
ATOM 782 C C . LEU A 1 106 ? 0.123 -0.078 17.947 1.00 84.12 106 LEU A C 1
ATOM 784 O O . LEU A 1 106 ? 1.079 0.486 18.489 1.00 84.12 106 LEU A O 1
ATOM 788 N N . PRO A 1 107 ? 0.112 -1.409 17.747 1.00 83.62 107 PRO A N 1
ATOM 789 C CA . PRO A 1 107 ? 1.319 -2.214 17.868 1.00 83.62 107 PRO A CA 1
ATOM 790 C C . PRO A 1 107 ? 2.383 -1.856 16.832 1.00 83.62 107 PRO A C 1
ATOM 792 O O . PRO A 1 107 ? 2.066 -1.229 15.824 1.00 83.62 107 PRO A O 1
ATOM 795 N N . PRO A 1 108 ? 3.632 -2.334 17.007 1.00 85.19 108 PRO A N 1
ATOM 796 C CA . PRO A 1 108 ? 4.662 -2.232 15.972 1.00 85.19 108 PRO A CA 1
ATOM 797 C C . PRO A 1 108 ? 4.219 -2.809 14.618 1.00 85.19 108 PRO A C 1
ATOM 799 O O . PRO A 1 108 ? 4.604 -2.302 13.569 1.00 85.19 108 PRO A O 1
ATOM 802 N N . ALA A 1 109 ? 3.369 -3.843 14.644 1.00 87.38 109 ALA A N 1
ATOM 803 C CA . ALA A 1 109 ? 2.759 -4.437 13.455 1.00 87.38 109 ALA A CA 1
ATOM 804 C C . ALA A 1 109 ? 1.709 -3.533 12.773 1.00 87.38 109 ALA A C 1
ATOM 806 O O . ALA A 1 109 ? 1.301 -3.821 11.651 1.00 87.38 109 ALA A O 1
ATOM 807 N N . GLY A 1 110 ? 1.291 -2.439 13.416 1.00 93.12 110 GLY A N 1
ATOM 808 C CA . GLY A 1 110 ? 0.355 -1.471 12.860 1.00 93.12 110 GLY A CA 1
ATOM 809 C C . GLY A 1 110 ? -1.120 -1.823 13.042 1.00 93.12 110 GLY A C 1
ATOM 810 O O . GLY A 1 110 ? -1.488 -2.652 13.876 1.00 93.12 110 GLY A O 1
ATOM 811 N N . GLY A 1 111 ? -1.967 -1.147 12.267 1.00 95.31 111 GLY A N 1
ATOM 812 C CA . GLY A 1 111 ? -3.399 -1.430 12.142 1.00 95.31 111 GLY A CA 1
ATOM 813 C C . GLY A 1 111 ? -3.750 -2.097 10.811 1.00 95.31 111 GLY A C 1
ATOM 814 O O . GLY A 1 111 ? -2.975 -2.043 9.858 1.00 95.31 111 GLY A O 1
ATOM 815 N N . ILE A 1 112 ? -4.926 -2.716 10.735 1.00 97.69 112 ILE A N 1
ATOM 816 C CA . ILE A 1 112 ? -5.428 -3.387 9.532 1.00 97.69 112 ILE A CA 1
ATOM 817 C C . ILE A 1 112 ? -6.692 -2.676 9.050 1.00 97.69 112 ILE A C 1
ATOM 819 O O . ILE A 1 112 ? -7.660 -2.548 9.793 1.00 97.69 112 ILE A O 1
ATOM 823 N N . VAL A 1 113 ? -6.693 -2.263 7.789 1.00 98.56 113 VAL A N 1
ATOM 824 C CA . VAL A 1 113 ? -7.876 -1.880 7.022 1.00 98.56 113 VAL A CA 1
ATOM 825 C C . VAL A 1 113 ? -8.309 -3.100 6.212 1.00 98.56 113 VAL A C 1
ATOM 827 O O . VAL A 1 113 ? -7.622 -3.494 5.270 1.00 98.56 113 VAL A O 1
ATOM 830 N N . GLN A 1 114 ? -9.432 -3.709 6.585 1.00 98.69 114 GLN A N 1
ATOM 831 C CA . GLN A 1 114 ? -9.980 -4.880 5.903 1.00 98.69 114 GLN A CA 1
ATOM 832 C C . GLN A 1 114 ? -11.121 -4.463 4.976 1.00 98.69 114 GLN A C 1
ATOM 834 O O . GLN A 1 114 ? -12.151 -3.961 5.433 1.00 98.69 114 GLN A O 1
ATOM 839 N N . LEU A 1 115 ? -10.978 -4.726 3.680 1.00 98.75 115 LEU A N 1
ATOM 840 C CA . LEU A 1 115 ? -12.066 -4.584 2.722 1.00 98.75 115 LEU A CA 1
ATOM 841 C C . LEU A 1 115 ? -13.039 -5.752 2.929 1.00 98.75 115 LEU A C 1
ATOM 843 O O . LEU A 1 115 ? -12.666 -6.922 2.837 1.00 98.75 115 LEU A O 1
ATOM 847 N N . GLY A 1 116 ? -14.270 -5.432 3.322 1.00 98.19 116 GLY A N 1
ATOM 848 C CA . GLY A 1 116 ? -15.207 -6.404 3.880 1.00 98.19 116 GLY A CA 1
ATOM 849 C C . GLY A 1 116 ? -15.949 -7.265 2.858 1.00 98.19 116 GLY A C 1
ATOM 850 O O . GLY A 1 116 ? -16.314 -8.393 3.189 1.00 98.19 116 GLY A O 1
ATOM 851 N N . ILE A 1 117 ? -16.186 -6.761 1.643 1.00 98.56 117 ILE A N 1
ATOM 852 C CA . ILE A 1 117 ? -16.960 -7.445 0.594 1.00 98.56 117 ILE A CA 1
ATOM 853 C C . ILE A 1 117 ? -16.440 -7.095 -0.807 1.00 98.56 117 ILE A C 1
ATOM 855 O O . ILE A 1 117 ? -15.839 -6.036 -0.972 1.00 98.56 117 ILE A O 1
ATOM 859 N N . PRO A 1 118 ? -16.726 -7.925 -1.824 1.00 98.75 118 PRO A N 1
ATOM 860 C CA . PRO A 1 118 ? -16.590 -7.534 -3.221 1.00 98.75 118 PRO A CA 1
ATOM 861 C C . PRO A 1 118 ? -17.230 -6.175 -3.525 1.00 98.75 118 PRO A C 1
ATOM 863 O O . PRO A 1 118 ? -18.348 -5.893 -3.087 1.00 98.75 118 PRO A O 1
ATOM 866 N N . GLY A 1 119 ? -16.549 -5.356 -4.320 1.00 98.25 119 GLY A N 1
ATOM 867 C CA . GLY A 1 119 ? -17.064 -4.083 -4.803 1.00 98.25 119 GLY A CA 1
ATOM 868 C C . GLY A 1 119 ? -15.971 -3.090 -5.176 1.00 98.25 119 GLY A C 1
ATOM 869 O O . GLY A 1 119 ? -14.780 -3.405 -5.189 1.00 98.25 119 GLY A O 1
ATOM 870 N N . THR A 1 120 ? -16.406 -1.871 -5.491 1.00 98.00 120 THR A N 1
ATOM 871 C CA . THR A 1 120 ? -15.516 -0.757 -5.820 1.00 98.00 120 THR A CA 1
ATOM 872 C C . THR A 1 120 ? -15.409 0.200 -4.642 1.00 98.00 120 THR A C 1
ATOM 874 O O . THR A 1 120 ? -16.406 0.708 -4.133 1.00 98.00 120 THR A O 1
ATOM 877 N N . TYR A 1 121 ? -14.175 0.449 -4.238 1.00 98.38 121 TYR A N 1
ATOM 878 C CA . TYR A 1 121 ? -13.765 1.340 -3.175 1.00 98.38 121 TYR A CA 1
ATOM 879 C C . TYR A 1 121 ? -13.178 2.616 -3.774 1.00 98.38 121 TYR A C 1
ATOM 881 O O . TYR A 1 121 ? -12.515 2.587 -4.815 1.00 98.38 121 TYR A O 1
ATOM 889 N N . ALA A 1 122 ? -13.408 3.738 -3.094 1.00 96.00 122 ALA A N 1
ATOM 890 C CA . ALA A 1 122 ? -12.827 5.016 -3.480 1.00 96.00 122 ALA A CA 1
ATOM 891 C C . ALA A 1 122 ? -11.292 4.979 -3.394 1.00 96.00 122 ALA A C 1
ATOM 893 O O . ALA A 1 122 ? -10.724 4.331 -2.509 1.00 96.00 122 ALA A O 1
ATOM 894 N N . SER A 1 123 ? -10.628 5.717 -4.286 1.00 95.31 123 SER A N 1
ATOM 895 C CA . SER A 1 123 ? -9.176 5.897 -4.264 1.00 95.31 123 SER A CA 1
ATOM 896 C C . SER A 1 123 ? -8.675 6.440 -2.929 1.00 95.31 123 SER A C 1
ATOM 898 O O . SER A 1 123 ? -9.338 7.258 -2.287 1.00 95.31 123 SER A O 1
ATOM 900 N N . VAL A 1 124 ? -7.459 6.049 -2.547 1.00 94.81 124 VAL A N 1
ATOM 901 C CA . VAL A 1 124 ? -6.806 6.517 -1.320 1.00 94.81 124 VAL A CA 1
ATOM 902 C C . VAL A 1 124 ? -5.600 7.387 -1.652 1.00 94.81 124 VAL A C 1
ATOM 904 O O . VAL A 1 124 ? -4.660 6.965 -2.329 1.00 94.81 124 VAL A O 1
ATOM 907 N N . ARG A 1 125 ? -5.632 8.629 -1.158 1.00 92.19 125 ARG A N 1
ATOM 908 C CA . ARG A 1 125 ? -4.560 9.608 -1.349 1.00 92.19 125 ARG A CA 1
ATOM 909 C C . ARG A 1 125 ? -4.314 10.425 -0.115 1.00 92.19 125 ARG A C 1
ATOM 911 O O . ARG A 1 125 ? -5.103 11.313 0.200 1.00 92.19 125 ARG A O 1
ATOM 918 N N . ARG A 1 126 ? -3.224 10.138 0.579 1.00 94.06 126 ARG A N 1
ATOM 919 C CA . ARG A 1 126 ? -2.920 10.859 1.808 1.00 94.06 126 ARG A CA 1
ATOM 920 C C . ARG A 1 126 ? -1.508 10.619 2.293 1.00 94.06 126 ARG A C 1
ATOM 922 O O . ARG A 1 126 ? -0.891 9.591 2.011 1.00 94.06 126 ARG A O 1
ATOM 929 N N . ALA A 1 127 ? -1.065 11.563 3.108 1.00 94.44 127 ALA A N 1
ATOM 930 C CA . ALA A 1 127 ? -0.039 11.294 4.091 1.00 94.44 127 ALA A CA 1
ATOM 931 C C . ALA A 1 127 ? -0.629 10.517 5.271 1.00 94.44 127 ALA A C 1
ATOM 933 O O . ALA A 1 127 ? -1.804 10.678 5.615 1.00 94.44 127 ALA A O 1
ATOM 934 N N . PHE A 1 128 ? 0.196 9.672 5.873 1.00 92.38 128 PHE A N 1
ATOM 935 C CA . PHE A 1 128 ? -0.116 9.017 7.136 1.00 92.38 128 PHE A CA 1
ATOM 936 C C . PHE A 1 128 ? 1.176 8.717 7.899 1.00 92.38 128 PHE A C 1
ATOM 938 O O . PHE A 1 128 ? 2.274 8.720 7.330 1.00 92.38 128 PHE A O 1
ATOM 945 N N . VAL A 1 129 ? 1.053 8.469 9.200 1.00 90.62 129 VAL A N 1
ATOM 946 C CA . VAL A 1 129 ? 2.185 8.104 10.061 1.00 90.62 129 VAL A CA 1
ATOM 947 C C . VAL A 1 129 ? 1.966 6.717 10.653 1.00 90.62 129 VAL A C 1
ATOM 949 O O . VAL A 1 129 ? 0.852 6.323 10.986 1.00 90.62 129 VAL A O 1
ATOM 952 N N . GLY A 1 130 ? 3.056 5.969 10.816 1.00 93.06 130 GLY A N 1
ATOM 953 C CA . GLY A 1 130 ? 3.029 4.626 11.388 1.00 93.06 130 GLY A CA 1
ATOM 954 C C . GLY A 1 130 ? 2.846 3.538 10.336 1.00 93.06 130 GLY A C 1
ATOM 955 O O . GLY A 1 130 ? 3.180 3.730 9.167 1.00 93.06 130 GLY A O 1
ATOM 956 N N . THR A 1 131 ? 2.359 2.380 10.777 1.00 95.94 131 THR A N 1
ATOM 957 C CA . THR A 1 131 ? 2.250 1.169 9.957 1.00 95.94 131 THR A CA 1
ATOM 958 C C . THR A 1 131 ? 0.786 0.790 9.773 1.00 95.94 131 THR A C 1
ATOM 960 O O . THR A 1 131 ? 0.050 0.670 10.756 1.00 95.94 131 THR A O 1
ATOM 963 N N . ILE A 1 132 ? 0.367 0.555 8.531 1.00 97.25 132 ILE A N 1
ATOM 964 C CA . ILE A 1 132 ? -0.970 0.054 8.192 1.00 97.25 132 ILE A CA 1
ATOM 965 C C . ILE A 1 132 ? -0.886 -1.095 7.186 1.00 97.25 132 ILE A C 1
ATOM 967 O O . ILE A 1 132 ? 0.016 -1.148 6.349 1.00 97.25 132 ILE A O 1
ATOM 971 N N . SER A 1 133 ? -1.852 -2.006 7.241 1.00 97.94 133 SER A N 1
ATOM 972 C CA . SER A 1 133 ? -2.092 -2.998 6.192 1.00 97.94 133 SER A CA 1
ATOM 973 C C . SER A 1 133 ? -3.454 -2.755 5.553 1.00 97.94 133 SER A C 1
ATOM 975 O O . SER A 1 133 ? -4.430 -2.620 6.279 1.00 97.94 133 SER A O 1
ATOM 977 N N . ILE A 1 134 ? -3.536 -2.713 4.225 1.00 98.44 134 ILE A N 1
ATOM 978 C CA . ILE A 1 134 ? -4.789 -2.641 3.463 1.00 98.44 134 ILE A CA 1
ATOM 979 C C . ILE A 1 134 ? -4.987 -3.996 2.786 1.00 98.44 134 ILE A C 1
ATOM 981 O O . ILE A 1 134 ? -4.167 -4.406 1.962 1.00 98.44 134 ILE A O 1
ATOM 985 N N . ILE A 1 135 ? -6.038 -4.714 3.170 1.00 98.50 135 ILE A N 1
ATOM 986 C CA . ILE A 1 135 ? -6.221 -6.122 2.809 1.00 98.50 135 ILE A CA 1
ATOM 987 C C . ILE A 1 135 ? -7.598 -6.310 2.175 1.00 98.50 135 ILE A C 1
ATOM 989 O O . ILE A 1 135 ? -8.609 -5.970 2.789 1.00 98.50 135 ILE A O 1
ATOM 993 N N . GLY A 1 136 ? -7.629 -6.843 0.954 1.00 98.44 136 GLY A N 1
ATOM 994 C CA . GLY A 1 136 ? -8.840 -7.358 0.311 1.00 98.44 136 GLY A CA 1
ATOM 995 C C . GLY A 1 136 ? -8.975 -8.870 0.478 1.00 98.44 136 GLY A C 1
ATOM 996 O O . GLY A 1 136 ? -8.881 -9.376 1.596 1.00 98.44 136 GLY A O 1
ATOM 997 N N . ASP A 1 137 ? -9.192 -9.582 -0.626 1.00 98.06 137 ASP A N 1
ATOM 998 C CA . ASP A 1 137 ? -9.196 -11.047 -0.684 1.00 98.06 137 ASP A CA 1
ATOM 999 C C . ASP A 1 137 ? -8.056 -11.518 -1.593 1.00 98.06 137 ASP A C 1
ATOM 1001 O O . ASP A 1 137 ? -8.077 -11.306 -2.803 1.00 98.06 137 ASP A O 1
ATOM 1005 N N . GLU A 1 138 ? -7.043 -12.160 -1.012 1.00 95.56 138 GLU A N 1
ATOM 1006 C CA . GLU A 1 138 ? -5.879 -12.653 -1.758 1.00 95.56 138 GLU A CA 1
ATOM 1007 C C . GLU A 1 138 ? -6.217 -13.792 -2.728 1.00 95.56 138 GLU A C 1
ATOM 1009 O O . GLU A 1 138 ? -5.495 -13.983 -3.704 1.00 95.56 138 GLU A O 1
ATOM 1014 N N . ALA A 1 139 ? -7.307 -14.531 -2.493 1.00 96.44 139 ALA A N 1
ATOM 1015 C CA . ALA A 1 139 ? -7.766 -15.566 -3.412 1.00 96.44 139 ALA A CA 1
ATOM 1016 C C . ALA A 1 139 ? -8.562 -14.978 -4.585 1.00 96.44 139 ALA A C 1
ATOM 1018 O O . ALA A 1 139 ? -8.572 -15.561 -5.668 1.00 96.44 139 ALA A O 1
ATOM 1019 N N . ASN A 1 140 ? -9.213 -13.827 -4.383 1.00 97.31 140 ASN A N 1
ATOM 1020 C CA . ASN A 1 140 ? -10.076 -13.194 -5.379 1.00 97.31 140 ASN A CA 1
ATOM 1021 C C . ASN A 1 140 ? -9.835 -11.672 -5.502 1.00 97.31 140 ASN A C 1
ATOM 1023 O O . ASN A 1 140 ? -10.783 -10.889 -5.369 1.00 97.31 140 ASN A O 1
ATOM 1027 N N . PRO A 1 141 ? -8.596 -11.223 -5.794 1.00 97.38 141 PRO A N 1
ATOM 1028 C CA . PRO A 1 141 ? -8.251 -9.797 -5.799 1.00 97.38 141 PRO A CA 1
ATOM 1029 C C . PRO A 1 141 ? -9.059 -8.989 -6.823 1.00 97.38 141 PRO A C 1
ATOM 1031 O O . PRO A 1 141 ? -9.349 -7.819 -6.589 1.00 97.38 141 PRO A O 1
ATOM 1034 N N . GLU A 1 142 ? -9.477 -9.629 -7.921 1.00 97.69 142 GLU A N 1
ATOM 1035 C CA . GLU A 1 142 ? -10.287 -9.052 -9.005 1.00 97.69 142 GLU A CA 1
ATOM 1036 C C . GLU A 1 142 ? -11.559 -8.348 -8.511 1.00 97.69 142 GLU A C 1
ATOM 1038 O O . GLU A 1 142 ? -11.985 -7.355 -9.098 1.00 97.69 142 GLU A O 1
ATOM 1043 N N . TYR A 1 143 ? -12.165 -8.847 -7.429 1.00 98.31 143 TYR A N 1
ATOM 1044 C CA . TYR A 1 143 ? -13.447 -8.351 -6.928 1.00 98.31 143 TYR A CA 1
ATOM 1045 C C . TYR A 1 143 ? -13.326 -7.225 -5.898 1.00 98.31 143 TYR A C 1
ATOM 1047 O O . TYR A 1 143 ? -14.344 -6.657 -5.504 1.00 98.31 143 TYR A O 1
ATOM 1055 N N . TYR A 1 144 ? -12.112 -6.885 -5.466 1.00 98.62 144 TYR A N 1
ATOM 1056 C CA . TYR A 1 144 ? -11.845 -5.854 -4.464 1.00 98.62 144 TYR A CA 1
ATOM 1057 C C . TYR A 1 144 ? -11.144 -4.674 -5.128 1.00 98.62 144 TYR A C 1
ATOM 1059 O O . TYR A 1 144 ? -9.925 -4.508 -5.038 1.00 98.62 144 TYR A O 1
ATOM 1067 N N . VAL A 1 145 ? -11.934 -3.876 -5.847 1.00 98.38 145 VAL A N 1
ATOM 1068 C CA . VAL A 1 145 ? -11.419 -2.848 -6.752 1.00 98.38 145 VAL A CA 1
ATOM 1069 C C . VAL A 1 145 ? -11.243 -1.530 -6.011 1.00 98.38 145 VAL A C 1
ATOM 1071 O O . VAL A 1 145 ? -12.214 -0.985 -5.502 1.00 98.38 145 VAL A O 1
ATOM 1074 N N . ILE A 1 146 ? -10.041 -0.966 -5.998 1.00 97.88 146 ILE A N 1
ATOM 1075 C CA . ILE A 1 146 ? -9.807 0.431 -5.619 1.00 97.88 146 ILE A CA 1
ATOM 1076 C C . ILE A 1 146 ? -9.662 1.218 -6.918 1.00 97.88 146 ILE A C 1
ATOM 1078 O O . ILE A 1 146 ? -8.761 0.944 -7.713 1.00 97.88 146 ILE A O 1
ATOM 1082 N N . SER A 1 147 ? -10.556 2.181 -7.135 1.00 95.25 147 SER A N 1
ATOM 1083 C CA . SER A 1 147 ? -10.601 2.974 -8.366 1.00 95.25 147 SER A CA 1
ATOM 1084 C C . SER A 1 147 ? -10.614 4.462 -8.058 1.00 95.25 147 SER A C 1
ATOM 1086 O O . SER A 1 147 ? -11.237 4.925 -7.103 1.00 95.25 147 SER A O 1
ATOM 1088 N N . ASN A 1 148 ? -9.931 5.224 -8.900 1.00 91.75 148 ASN A N 1
ATOM 1089 C CA . ASN A 1 148 ? -10.034 6.675 -8.940 1.00 91.75 148 ASN A CA 1
ATOM 1090 C C . ASN A 1 148 ? -11.335 7.140 -9.608 1.00 91.75 148 ASN A C 1
ATOM 1092 O O . ASN A 1 148 ? -11.948 6.408 -10.385 1.00 91.75 148 ASN A O 1
ATOM 1096 N N . SER A 1 149 ? -11.745 8.369 -9.290 1.00 87.56 149 SER A N 1
ATOM 1097 C CA . SER A 1 149 ? -12.846 9.064 -9.970 1.00 87.56 149 SER A CA 1
ATOM 1098 C C . SER A 1 149 ? -12.318 9.928 -11.122 1.00 87.56 149 SER A C 1
ATOM 1100 O O . SER A 1 149 ? -11.143 10.272 -11.126 1.00 87.56 149 SER A O 1
ATOM 1102 N N . PRO A 1 150 ? -13.137 10.354 -12.097 1.00 81.56 150 PRO A N 1
ATOM 1103 C CA . PRO A 1 150 ? -12.713 11.333 -13.100 1.00 81.56 150 PRO A CA 1
ATOM 1104 C C . PRO A 1 150 ? -12.034 12.568 -12.480 1.00 81.56 150 PRO A C 1
ATOM 1106 O O . PRO A 1 150 ? -12.592 13.203 -11.589 1.00 81.56 150 PRO A O 1
ATOM 1109 N N . GLY A 1 151 ? -10.830 12.905 -12.954 1.00 77.38 151 GLY A N 1
ATOM 1110 C CA . GLY A 1 151 ? -10.004 14.007 -12.430 1.00 77.38 151 GLY A CA 1
ATOM 1111 C C . GLY A 1 151 ? -8.915 13.581 -11.437 1.00 77.38 151 GLY A C 1
ATOM 1112 O O . GLY A 1 151 ? -7.976 14.337 -11.191 1.00 77.38 151 GLY A O 1
ATOM 1113 N N . ASP A 1 152 ? -8.977 12.353 -10.929 1.00 84.06 152 ASP A N 1
ATOM 1114 C CA . ASP A 1 152 ? -7.988 11.799 -10.017 1.00 84.06 152 ASP A CA 1
ATOM 1115 C C . ASP A 1 152 ? -6.869 11.066 -10.782 1.00 84.06 152 ASP A C 1
ATOM 1117 O O . ASP A 1 152 ? -7.078 9.996 -11.306 1.00 84.06 152 ASP A O 1
ATOM 1121 N N . TYR A 1 153 ? -5.613 11.506 -10.671 1.00 84.62 153 TYR A N 1
ATOM 1122 C CA . TYR A 1 153 ? -4.413 10.875 -11.281 1.00 84.62 153 TYR A CA 1
ATOM 1123 C C . TYR A 1 153 ? -4.013 9.397 -10.958 1.00 84.62 153 TYR A C 1
ATOM 1125 O O . TYR A 1 153 ? -3.073 8.887 -11.554 1.00 84.62 153 TYR A O 1
ATOM 1133 N N . THR A 1 154 ? -4.596 8.718 -9.974 1.00 91.12 154 THR A N 1
ATOM 1134 C CA . THR A 1 154 ? -4.170 7.411 -9.432 1.00 91.12 154 THR A CA 1
ATOM 1135 C C . THR A 1 154 ? -5.177 6.840 -8.416 1.00 91.12 154 THR A C 1
ATOM 1137 O O . THR A 1 154 ? -5.686 7.581 -7.562 1.00 91.12 154 THR A O 1
ATOM 1140 N N . PRO A 1 155 ? -5.462 5.528 -8.451 1.00 92.12 155 PRO A N 1
ATOM 1141 C CA . PRO A 1 155 ? -6.201 4.831 -7.401 1.00 92.12 155 PRO A CA 1
ATOM 1142 C C . PRO A 1 155 ? -5.537 4.910 -6.023 1.00 92.12 155 PRO A C 1
ATOM 1144 O O . PRO A 1 155 ? -6.236 5.015 -5.014 1.00 92.12 155 PRO A O 1
ATOM 1147 N N . VAL A 1 156 ? -4.201 4.863 -5.964 1.00 95.00 156 VAL A N 1
ATOM 1148 C CA . VAL A 1 156 ? -3.446 4.854 -4.703 1.00 95.00 156 VAL A CA 1
ATOM 1149 C C . VAL A 1 156 ? -2.209 5.750 -4.787 1.00 95.00 156 VAL A C 1
ATOM 1151 O O . VAL A 1 156 ? -1.281 5.505 -5.565 1.00 95.00 156 VAL A O 1
ATOM 1154 N N . ALA A 1 157 ? -2.171 6.771 -3.927 1.00 94.31 157 ALA A N 1
ATOM 1155 C CA . ALA A 1 157 ? -0.982 7.582 -3.671 1.00 94.31 157 ALA A CA 1
ATOM 1156 C C . ALA A 1 157 ? -0.766 7.778 -2.176 1.00 94.31 157 ALA A C 1
ATOM 1158 O O . ALA A 1 157 ? -1.519 8.483 -1.505 1.00 94.31 157 ALA A O 1
ATOM 1159 N N . LEU A 1 158 ? 0.293 7.177 -1.654 1.00 94.75 158 LEU A N 1
ATOM 1160 C CA . LEU A 1 158 ? 0.608 7.241 -0.236 1.00 94.75 158 LEU A CA 1
ATOM 1161 C C . LEU A 1 158 ? 1.901 8.024 -0.007 1.00 94.75 158 LEU A C 1
ATOM 1163 O O . LEU A 1 158 ? 2.813 8.019 -0.839 1.00 94.75 158 LEU A O 1
ATOM 1167 N N . ILE A 1 159 ? 1.942 8.750 1.109 1.00 95.25 159 ILE A N 1
ATOM 1168 C CA . ILE A 1 159 ? 3.031 9.661 1.463 1.00 95.25 159 ILE A CA 1
ATOM 1169 C C . ILE A 1 159 ? 3.476 9.362 2.896 1.00 95.25 159 ILE A C 1
ATOM 1171 O O . ILE A 1 159 ? 2.656 9.372 3.815 1.00 95.25 159 ILE A O 1
ATOM 1175 N N . GLY A 1 160 ? 4.775 9.127 3.088 1.00 93.81 160 GLY A N 1
ATOM 1176 C CA . GLY A 1 160 ? 5.316 8.729 4.387 1.00 93.81 160 GLY A CA 1
ATOM 1177 C C . GLY A 1 160 ? 4.816 7.350 4.839 1.00 93.81 160 GLY A C 1
ATOM 1178 O O . GLY A 1 160 ? 4.411 6.526 4.019 1.00 93.81 160 GLY A O 1
ATOM 1179 N N . GLY A 1 161 ? 4.879 7.096 6.148 1.00 95.12 161 GLY A N 1
ATOM 1180 C CA . GLY A 1 161 ? 4.380 5.868 6.772 1.00 95.12 161 GLY A CA 1
ATOM 1181 C C . GLY A 1 161 ? 4.955 4.558 6.212 1.00 95.12 161 GLY A C 1
ATOM 1182 O O . GLY A 1 161 ? 5.898 4.517 5.421 1.00 95.12 161 GLY A O 1
ATOM 1183 N N . THR A 1 162 ? 4.392 3.443 6.666 1.00 97.50 162 THR A N 1
ATOM 1184 C CA . THR A 1 162 ? 4.631 2.104 6.122 1.00 97.50 162 THR A CA 1
ATOM 1185 C C . THR A 1 162 ? 3.298 1.451 5.795 1.00 97.50 162 THR A C 1
ATOM 1187 O O . THR A 1 162 ? 2.456 1.280 6.673 1.00 97.50 162 THR A O 1
ATOM 1190 N N . VAL A 1 163 ? 3.104 1.061 4.539 1.00 97.88 163 VAL A N 1
ATOM 1191 C CA . VAL A 1 163 ? 1.908 0.354 4.076 1.00 97.88 163 VAL A CA 1
ATOM 1192 C C . VAL A 1 163 ? 2.267 -1.051 3.610 1.00 97.88 163 VAL A C 1
ATOM 1194 O O . VAL A 1 163 ? 3.254 -1.263 2.910 1.00 97.88 163 VAL A O 1
ATOM 1197 N N . THR A 1 164 ? 1.448 -2.027 3.977 1.00 97.94 164 THR A N 1
ATOM 1198 C CA . THR A 1 164 ? 1.385 -3.314 3.278 1.00 97.94 164 THR A CA 1
ATOM 1199 C C . THR A 1 164 ? 0.047 -3.396 2.562 1.00 97.94 164 THR A C 1
ATOM 1201 O O . THR A 1 164 ? -0.976 -3.119 3.176 1.00 97.94 164 THR A O 1
ATOM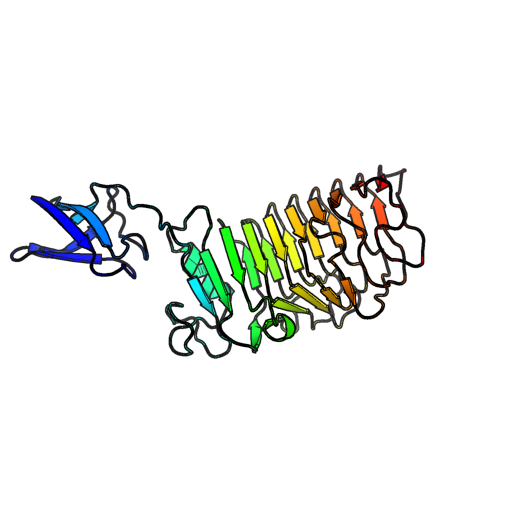 1204 N N . MET A 1 165 ? 0.025 -3.766 1.285 1.00 97.94 165 MET A N 1
ATOM 1205 C CA . MET A 1 165 ? -1.220 -3.911 0.534 1.00 97.94 165 MET A CA 1
ATOM 1206 C C . MET A 1 165 ? -1.298 -5.267 -0.153 1.00 97.94 165 MET A C 1
ATOM 1208 O O . MET A 1 165 ? -0.324 -5.691 -0.782 1.00 97.94 165 MET A O 1
ATOM 1212 N N . ARG A 1 166 ? -2.432 -5.963 0.019 1.00 97.81 166 ARG A N 1
ATOM 1213 C CA . ARG A 1 166 ? -2.624 -7.328 -0.491 1.00 97.81 166 ARG A CA 1
ATOM 1214 C C . ARG A 1 166 ? -4.052 -7.629 -0.916 1.00 97.81 166 ARG A C 1
ATOM 1216 O O . ARG A 1 166 ? -4.987 -7.134 -0.292 1.00 97.81 166 ARG A O 1
ATOM 1223 N N . GLY A 1 167 ? -4.210 -8.483 -1.926 1.00 98.00 167 GLY A N 1
ATOM 1224 C CA . GLY A 1 167 ? -5.514 -9.030 -2.315 1.00 98.00 167 GLY A CA 1
ATOM 1225 C C . GLY A 1 167 ? -6.468 -7.990 -2.895 1.00 98.00 167 GLY A C 1
ATOM 1226 O O . GLY A 1 167 ? -7.656 -8.008 -2.591 1.00 98.00 167 GLY A O 1
ATOM 1227 N N . VAL A 1 168 ? -5.949 -7.038 -3.672 1.00 98.50 168 VAL A N 1
ATOM 1228 C CA . VAL A 1 168 ? -6.737 -5.929 -4.231 1.00 98.50 168 VAL A CA 1
ATOM 1229 C C . VAL A 1 168 ? -6.458 -5.727 -5.713 1.00 98.50 168 VAL A C 1
ATOM 1231 O O . VAL A 1 168 ? -5.353 -5.988 -6.192 1.00 98.50 168 VAL A O 1
ATOM 1234 N N . HIS A 1 169 ? -7.450 -5.197 -6.418 1.00 98.00 169 HIS A N 1
ATOM 1235 C CA . HIS A 1 169 ? -7.344 -4.749 -7.798 1.00 98.00 169 HIS A CA 1
ATOM 1236 C C . HIS A 1 169 ? -7.325 -3.218 -7.832 1.00 98.00 169 HIS A C 1
ATOM 1238 O O . HIS A 1 169 ? -8.304 -2.556 -7.509 1.00 98.00 169 HIS A O 1
ATOM 1244 N N . LEU A 1 170 ? -6.203 -2.627 -8.220 1.00 96.75 170 LEU A N 1
ATOM 1245 C CA . LEU A 1 170 ? -6.104 -1.200 -8.485 1.00 96.75 170 LEU A CA 1
ATOM 1246 C C . LEU A 1 170 ? -6.446 -0.925 -9.937 1.00 96.75 170 LEU A C 1
ATOM 1248 O O . LEU A 1 170 ? -5.716 -1.358 -10.825 1.00 96.75 170 LEU A O 1
ATOM 1252 N N . LYS A 1 171 ? -7.522 -0.180 -10.168 1.00 94.19 171 LYS A N 1
ATOM 1253 C CA . LYS A 1 171 ? -7.984 0.135 -11.515 1.00 94.19 171 LYS A CA 1
ATOM 1254 C C . LYS A 1 171 ? -7.974 1.633 -11.739 1.00 94.19 171 LYS A C 1
ATOM 1256 O O . LYS A 1 171 ? -8.722 2.365 -11.099 1.00 94.19 171 LYS A O 1
ATOM 1261 N N . ASN A 1 172 ? -7.125 2.081 -12.650 1.00 91.06 172 ASN A N 1
ATOM 1262 C CA . ASN A 1 172 ? -7.101 3.462 -13.084 1.00 91.06 172 ASN A CA 1
ATOM 1263 C C . ASN A 1 172 ? -8.038 3.670 -14.280 1.00 91.06 172 ASN A C 1
ATOM 1265 O O . ASN A 1 172 ? -7.885 3.004 -15.304 1.00 91.06 172 ASN A O 1
ATOM 1269 N N . VAL A 1 173 ? -8.997 4.586 -14.140 1.00 88.81 173 VAL A N 1
ATOM 1270 C CA . VAL A 1 173 ? -10.034 4.874 -15.149 1.00 88.81 173 VAL A CA 1
ATOM 1271 C C . VAL A 1 173 ? -9.984 6.308 -15.694 1.00 88.81 173 VAL A C 1
ATOM 1273 O O . VAL A 1 173 ? -10.971 6.780 -16.257 1.00 88.81 173 VAL A O 1
ATOM 1276 N N . THR A 1 174 ? -8.886 7.046 -15.484 1.00 80.50 174 THR A N 1
ATOM 1277 C CA . THR A 1 174 ? -8.813 8.471 -15.859 1.00 80.50 174 THR A CA 1
ATOM 1278 C C . THR A 1 174 ? -7.672 8.839 -16.789 1.00 80.50 174 THR A C 1
ATOM 1280 O O . THR A 1 174 ? -6.502 8.675 -16.444 1.00 80.50 174 THR A O 1
ATOM 1283 N N . VAL A 1 175 ? -8.015 9.532 -17.871 1.00 69.94 175 VAL A N 1
ATOM 1284 C CA . VAL A 1 175 ? -7.071 10.108 -18.833 1.00 69.94 175 VAL A CA 1
ATOM 1285 C C . VAL A 1 175 ? -6.312 11.298 -18.227 1.00 69.94 175 VAL A C 1
ATOM 1287 O O . VAL A 1 175 ? -6.851 12.403 -18.126 1.00 69.94 175 VAL A O 1
ATOM 1290 N N . ASN A 1 176 ? -5.051 11.113 -17.823 1.00 69.56 176 ASN A N 1
ATOM 1291 C CA . ASN A 1 176 ? -4.142 12.223 -17.500 1.00 69.56 176 ASN A CA 1
ATOM 1292 C C . ASN A 1 176 ? -2.666 11.837 -17.775 1.00 69.56 176 ASN A C 1
ATOM 1294 O O . ASN A 1 176 ? -2.308 10.666 -17.761 1.00 69.56 176 ASN A O 1
ATOM 1298 N N . ALA A 1 177 ? -1.807 12.815 -18.074 1.00 58.66 177 ALA A N 1
ATOM 1299 C CA . ALA A 1 177 ? -0.456 12.615 -18.612 1.00 58.66 177 ALA A CA 1
ATOM 1300 C C . ALA A 1 177 ? 0.624 12.238 -17.570 1.00 58.66 177 ALA A C 1
ATOM 1302 O O . ALA A 1 177 ? 1.740 11.903 -17.957 1.00 58.66 177 ALA A O 1
ATOM 1303 N N . TRP A 1 178 ? 0.313 12.295 -16.269 1.00 68.38 178 TRP A N 1
ATOM 1304 C CA . TRP A 1 178 ? 1.224 11.952 -15.159 1.00 68.38 178 TRP A CA 1
ATOM 1305 C C . TRP A 1 178 ? 0.576 10.967 -14.195 1.00 68.38 178 TRP A C 1
ATOM 1307 O O . TRP A 1 178 ? 0.418 11.216 -13.000 1.00 68.38 178 TRP A O 1
ATOM 1317 N N . VAL A 1 179 ? 0.102 9.869 -14.762 1.00 72.00 179 VAL A N 1
ATOM 1318 C CA . VAL A 1 179 ? -0.784 8.942 -14.077 1.00 72.00 179 VAL A CA 1
ATOM 1319 C C . VAL A 1 179 ? -0.015 7.694 -13.678 1.00 72.00 179 VAL A C 1
ATOM 1321 O O . VAL A 1 179 ? 0.931 7.263 -14.333 1.00 72.00 179 VAL A O 1
ATOM 1324 N N . VAL A 1 180 ? -0.408 7.119 -12.552 1.00 85.25 180 VAL A N 1
ATOM 1325 C CA . VAL A 1 180 ? 0.164 5.887 -12.009 1.00 85.25 180 VAL A CA 1
ATOM 1326 C C . VAL A 1 180 ? -0.965 5.036 -11.451 1.00 85.25 180 VAL A C 1
ATOM 1328 O O . VAL A 1 180 ? -2.019 5.565 -11.098 1.00 85.25 180 VAL A O 1
ATOM 1331 N N . VAL A 1 181 ? -0.791 3.719 -11.398 1.00 91.19 181 VAL A N 1
ATOM 1332 C CA . VAL A 1 181 ? -1.766 2.848 -10.727 1.00 91.19 181 VAL A CA 1
ATOM 1333 C C . VAL A 1 181 ? -1.503 2.807 -9.213 1.00 91.19 181 VAL A C 1
ATOM 1335 O O . VAL A 1 181 ? -2.424 2.997 -8.418 1.00 91.19 181 VAL A O 1
ATOM 1338 N N . PHE A 1 182 ? -0.242 2.645 -8.805 1.00 95.56 182 PHE A N 1
ATOM 1339 C CA . PHE A 1 182 ? 0.198 2.730 -7.410 1.00 95.56 182 PHE A CA 1
ATOM 1340 C C . PHE A 1 182 ? 1.441 3.610 -7.244 1.00 95.56 182 PHE A C 1
ATOM 1342 O O . PHE A 1 182 ? 2.449 3.398 -7.918 1.00 95.56 182 PHE A O 1
ATOM 1349 N N . SER A 1 183 ? 1.415 4.534 -6.278 1.00 95.19 183 SER A N 1
ATOM 1350 C CA . SER A 1 183 ? 2.597 5.324 -5.907 1.00 95.19 183 SER A CA 1
ATOM 1351 C C . SER A 1 183 ? 2.855 5.405 -4.406 1.00 95.19 183 SER A C 1
ATOM 1353 O O . SER A 1 183 ? 1.929 5.541 -3.600 1.00 95.19 183 SER A O 1
ATOM 1355 N N . ILE A 1 184 ? 4.143 5.395 -4.057 1.00 96.62 184 ILE A N 1
ATOM 1356 C CA . ILE A 1 184 ? 4.661 5.722 -2.728 1.00 96.62 184 ILE A CA 1
ATOM 1357 C C . ILE A 1 184 ? 5.680 6.865 -2.846 1.00 96.62 184 ILE A C 1
ATOM 1359 O O . ILE A 1 184 ? 6.523 6.866 -3.743 1.00 96.62 184 ILE A O 1
ATOM 1363 N N . ASN A 1 185 ? 5.573 7.870 -1.972 1.00 95.38 185 ASN A N 1
ATOM 1364 C CA . ASN A 1 185 ? 6.314 9.129 -2.099 1.00 95.38 185 ASN A CA 1
ATOM 1365 C C . ASN A 1 185 ? 6.868 9.621 -0.748 1.00 95.38 185 ASN A C 1
ATOM 1367 O O . ASN A 1 185 ? 6.387 9.222 0.316 1.00 95.38 185 ASN A O 1
ATOM 1371 N N . LEU A 1 186 ? 7.840 10.541 -0.811 1.00 95.44 186 LEU A N 1
ATOM 1372 C CA . LEU A 1 186 ? 8.390 11.326 0.310 1.00 95.44 186 LEU A CA 1
ATOM 1373 C C . LEU A 1 186 ? 8.746 10.464 1.534 1.00 95.44 186 LEU A C 1
ATOM 1375 O O . LEU A 1 186 ? 8.175 10.619 2.615 1.00 95.44 186 LEU A O 1
ATOM 1379 N N . GLY A 1 187 ? 9.675 9.525 1.348 1.00 95.19 187 GLY A N 1
ATOM 1380 C CA . GLY A 1 187 ? 10.161 8.646 2.419 1.00 95.19 187 GLY A CA 1
ATOM 1381 C C . GLY A 1 187 ? 9.189 7.543 2.851 1.00 95.19 187 GLY A C 1
ATOM 1382 O O . GLY A 1 187 ? 9.454 6.846 3.829 1.00 95.19 187 GLY A O 1
ATOM 1383 N N . GLY A 1 188 ? 8.063 7.374 2.153 1.00 97.44 188 GLY A N 1
ATOM 1384 C CA . GLY A 1 188 ? 7.124 6.293 2.433 1.00 97.44 188 GLY A CA 1
ATOM 1385 C C . GLY A 1 188 ? 7.691 4.911 2.118 1.00 97.44 188 GLY A C 1
ATOM 1386 O O . GLY A 1 188 ? 8.529 4.747 1.233 1.00 97.44 188 GLY A O 1
ATOM 1387 N N . THR A 1 189 ? 7.217 3.904 2.846 1.00 98.31 189 THR A N 1
ATOM 1388 C CA . THR A 1 189 ? 7.563 2.494 2.628 1.00 98.31 189 THR A CA 1
ATOM 1389 C C . THR A 1 189 ? 6.314 1.719 2.231 1.00 98.31 189 THR A C 1
ATOM 1391 O O . THR A 1 189 ? 5.310 1.777 2.934 1.00 98.31 189 THR A O 1
ATOM 1394 N N . ALA A 1 190 ? 6.365 0.959 1.143 1.00 97.94 190 ALA A N 1
ATOM 1395 C CA . ALA A 1 190 ? 5.259 0.127 0.682 1.00 97.94 190 ALA A CA 1
ATOM 1396 C C . ALA A 1 190 ? 5.702 -1.317 0.441 1.00 97.94 190 ALA A C 1
ATOM 1398 O O . ALA A 1 190 ? 6.809 -1.558 -0.036 1.00 97.94 190 ALA A O 1
ATOM 1399 N N . ARG A 1 191 ? 4.824 -2.276 0.750 1.00 97.44 191 ARG A N 1
ATOM 1400 C CA . ARG A 1 191 ? 4.974 -3.684 0.368 1.00 97.44 191 ARG A CA 1
ATOM 1401 C C . ARG A 1 191 ? 3.704 -4.202 -0.292 1.00 97.44 191 ARG A C 1
ATOM 1403 O O . ARG A 1 191 ? 2.640 -4.166 0.325 1.00 97.44 191 ARG A O 1
ATOM 1410 N N . CYS A 1 192 ? 3.817 -4.703 -1.512 1.00 97.19 192 CYS A N 1
ATOM 1411 C CA . CYS A 1 192 ? 2.689 -5.084 -2.360 1.00 97.19 192 CYS A CA 1
ATOM 1412 C C . CYS A 1 192 ? 2.741 -6.580 -2.692 1.00 97.19 192 CYS A C 1
ATOM 1414 O O . CYS A 1 192 ? 3.771 -7.058 -3.164 1.00 97.19 192 CYS A O 1
ATOM 1416 N N . TYR A 1 193 ? 1.647 -7.314 -2.465 1.00 96.25 193 TYR A N 1
ATOM 1417 C CA . TYR A 1 193 ? 1.551 -8.758 -2.743 1.00 96.25 193 TYR A CA 1
ATOM 1418 C C . TYR A 1 193 ? 0.171 -9.107 -3.293 1.00 96.25 193 TYR A C 1
ATOM 1420 O O . TYR A 1 193 ? -0.812 -8.537 -2.835 1.00 96.25 193 TYR A O 1
ATOM 1428 N N . ASN A 1 194 ? 0.063 -10.079 -4.198 1.00 96.06 194 ASN A N 1
ATOM 1429 C CA . ASN A 1 194 ? -1.227 -10.585 -4.687 1.00 96.06 194 ASN A CA 1
ATOM 1430 C C . ASN A 1 194 ? -2.171 -9.450 -5.134 1.00 96.06 194 ASN A C 1
ATOM 1432 O O . ASN A 1 194 ? -3.328 -9.374 -4.718 1.00 96.06 194 ASN A O 1
ATOM 1436 N N . MET A 1 195 ? -1.637 -8.502 -5.908 1.00 96.69 195 MET A N 1
ATOM 1437 C CA . MET A 1 195 ? -2.373 -7.343 -6.410 1.00 96.69 195 MET A CA 1
ATOM 1438 C C . MET A 1 195 ? -2.578 -7.429 -7.915 1.00 96.69 195 MET A C 1
ATOM 1440 O O . MET A 1 195 ? -1.698 -7.895 -8.631 1.00 96.69 195 MET A O 1
ATOM 1444 N N . ILE A 1 196 ? -3.686 -6.885 -8.403 1.00 97.06 196 ILE A N 1
ATOM 1445 C CA . ILE A 1 196 ? -3.888 -6.620 -9.829 1.00 97.06 196 ILE A CA 1
ATOM 1446 C C . ILE A 1 196 ? -3.750 -5.118 -10.042 1.00 97.06 196 ILE A C 1
ATOM 1448 O O . ILE A 1 196 ? -4.321 -4.334 -9.287 1.00 97.06 196 ILE A O 1
ATOM 1452 N N . LEU A 1 197 ? -2.974 -4.708 -11.036 1.00 95.75 197 LEU A N 1
ATOM 1453 C CA . LEU A 1 197 ? -2.834 -3.313 -11.431 1.00 95.75 197 LEU A CA 1
ATOM 1454 C C . LEU A 1 197 ? -3.321 -3.188 -12.863 1.00 95.75 197 LEU A C 1
ATOM 1456 O O . LEU A 1 197 ? -2.755 -3.831 -13.739 1.00 95.75 197 LEU A O 1
ATOM 1460 N N . GLU A 1 198 ? -4.348 -2.374 -13.078 1.00 93.62 198 GLU A N 1
ATOM 1461 C CA . GLU A 1 198 ? -4.975 -2.145 -14.374 1.00 93.62 198 GLU A CA 1
ATOM 1462 C C . GLU A 1 198 ? -5.063 -0.649 -14.671 1.00 93.62 198 GLU A C 1
ATOM 1464 O O . GLU A 1 198 ? -5.440 0.146 -13.807 1.00 93.62 198 GLU A O 1
ATOM 1469 N N . THR A 1 199 ? -4.757 -0.251 -15.904 1.00 87.62 199 THR A N 1
ATOM 1470 C CA . THR A 1 199 ? -5.170 1.056 -16.422 1.00 87.62 199 THR A CA 1
ATOM 1471 C C . THR A 1 199 ? -5.825 0.935 -17.791 1.00 87.62 199 THR A C 1
ATOM 1473 O O . THR A 1 199 ? -5.411 0.131 -18.626 1.00 87.62 199 THR A O 1
ATOM 1476 N N . THR A 1 200 ? -6.839 1.762 -18.044 1.00 81.81 200 THR A N 1
ATOM 1477 C CA . THR A 1 200 ? -7.414 1.947 -19.388 1.00 81.81 200 THR A CA 1
ATOM 1478 C C . THR A 1 200 ? -6.664 2.996 -20.212 1.00 81.81 200 THR A C 1
ATOM 1480 O O . THR A 1 200 ? -7.086 3.328 -21.316 1.00 81.81 200 THR A O 1
ATOM 1483 N N . GLU A 1 201 ? -5.569 3.538 -19.677 1.00 75.88 201 GLU A N 1
ATOM 1484 C CA . GLU A 1 201 ? -4.997 4.806 -20.121 1.00 75.88 201 GLU A CA 1
ATOM 1485 C C . GLU A 1 201 ? -3.587 4.697 -20.684 1.00 75.88 201 GLU A C 1
ATOM 1487 O O . GLU A 1 201 ? -2.760 3.891 -20.248 1.00 75.88 201 GLU A O 1
ATOM 1492 N N . ASN A 1 202 ? -3.293 5.620 -21.598 1.00 73.62 202 ASN A N 1
ATOM 1493 C CA . ASN A 1 202 ? -1.942 5.874 -22.072 1.00 73.62 202 ASN A CA 1
ATOM 1494 C C . ASN A 1 202 ? -1.240 6.884 -21.148 1.00 73.62 202 ASN A C 1
ATOM 1496 O O . ASN A 1 202 ? -1.860 7.822 -20.660 1.00 73.62 202 ASN A O 1
ATOM 1500 N N . GLY A 1 203 ? 0.066 6.736 -20.938 1.00 78.69 203 GLY A N 1
ATOM 1501 C CA . GLY A 1 203 ? 0.881 7.639 -20.122 1.00 78.69 203 GLY A CA 1
ATOM 1502 C C . GLY A 1 203 ? 1.088 7.179 -18.679 1.00 78.69 203 GLY A C 1
ATOM 1503 O O . GLY A 1 203 ? 1.412 8.001 -17.829 1.00 78.69 203 GLY A O 1
ATOM 1504 N N . VAL A 1 204 ? 0.906 5.886 -18.391 1.00 85.50 204 VAL A N 1
ATOM 1505 C CA . VAL A 1 204 ? 0.869 5.367 -17.015 1.00 85.50 204 VAL A CA 1
ATOM 1506 C C . VAL A 1 204 ? 1.996 4.380 -16.726 1.00 85.50 204 VAL A C 1
ATOM 1508 O O . VAL A 1 204 ? 2.313 3.546 -17.578 1.00 85.50 204 VAL A O 1
ATOM 1511 N N . TYR A 1 205 ? 2.557 4.453 -15.513 1.00 93.44 205 TYR A N 1
ATOM 1512 C CA . TYR A 1 205 ? 3.329 3.364 -14.900 1.00 93.44 205 TYR A CA 1
ATOM 1513 C C . TYR A 1 205 ? 2.450 2.534 -13.954 1.00 93.44 205 TYR A C 1
ATOM 1515 O O . TYR A 1 205 ? 1.604 3.091 -13.250 1.00 93.44 205 TYR A O 1
ATOM 1523 N N . SER A 1 206 ? 2.662 1.217 -13.871 1.00 94.56 206 SER A N 1
ATOM 1524 C CA . SER A 1 206 ? 1.960 0.400 -12.867 1.00 94.56 206 SER A CA 1
ATOM 1525 C C . SER A 1 206 ? 2.389 0.791 -11.447 1.00 94.56 206 SER A C 1
ATOM 1527 O O . SER A 1 206 ? 1.550 1.118 -10.609 1.00 94.56 206 SER A O 1
ATOM 1529 N N . PHE A 1 207 ? 3.698 0.836 -11.201 1.00 96.00 207 PHE A N 1
ATOM 1530 C CA . PHE A 1 207 ? 4.290 1.176 -9.912 1.00 96.00 207 PHE A CA 1
ATOM 1531 C C . PHE A 1 207 ? 5.264 2.349 -10.021 1.00 96.00 207 PHE A C 1
ATOM 1533 O O . PHE A 1 207 ? 6.150 2.352 -10.879 1.00 96.00 207 PHE A O 1
ATOM 1540 N N . ILE A 1 208 ? 5.148 3.299 -9.090 1.00 96.06 208 ILE A N 1
ATOM 1541 C CA . ILE A 1 208 ? 6.131 4.368 -8.879 1.00 96.06 208 ILE A CA 1
ATOM 1542 C C . ILE A 1 208 ? 6.614 4.369 -7.428 1.00 96.06 208 ILE A C 1
ATOM 1544 O O . ILE A 1 208 ? 5.810 4.402 -6.492 1.00 96.06 208 ILE A O 1
ATOM 1548 N N . ALA A 1 209 ? 7.933 4.417 -7.265 1.00 97.69 209 ALA A N 1
ATOM 1549 C CA . ALA A 1 209 ? 8.580 4.890 -6.051 1.00 97.69 209 ALA A CA 1
ATOM 1550 C C . ALA A 1 209 ? 9.256 6.232 -6.356 1.00 97.69 209 ALA A C 1
ATOM 1552 O O . ALA A 1 209 ? 9.959 6.382 -7.359 1.00 97.69 209 ALA A O 1
ATOM 1553 N N . ASP A 1 210 ? 9.014 7.225 -5.508 1.00 96.38 210 ASP A N 1
ATOM 1554 C CA . ASP A 1 210 ? 9.533 8.577 -5.689 1.00 96.38 210 ASP A CA 1
ATOM 1555 C C . ASP A 1 210 ? 9.995 9.215 -4.366 1.00 96.38 210 ASP A C 1
ATOM 1557 O O . ASP A 1 210 ? 9.571 8.808 -3.282 1.00 96.38 210 ASP A O 1
ATOM 1561 N N . HIS A 1 211 ? 10.878 10.210 -4.453 1.00 96.94 211 HIS A N 1
ATOM 1562 C CA . HIS A 1 211 ? 11.401 11.023 -3.351 1.00 96.94 211 HIS A CA 1
ATOM 1563 C C . HIS A 1 211 ? 11.824 10.204 -2.117 1.00 96.94 211 HIS A C 1
ATOM 1565 O O . HIS A 1 211 ? 11.174 10.249 -1.069 1.00 96.94 211 HIS A O 1
ATOM 1571 N N . ALA A 1 212 ? 12.923 9.455 -2.244 1.00 97.25 212 ALA A N 1
ATOM 1572 C CA . ALA A 1 212 ? 13.516 8.640 -1.174 1.00 97.25 212 ALA A CA 1
ATOM 1573 C C . ALA A 1 212 ? 12.574 7.595 -0.535 1.00 97.25 212 ALA A C 1
ATOM 1575 O O . ALA A 1 212 ? 12.780 7.180 0.604 1.00 97.25 212 ALA A O 1
ATOM 1576 N N . SER A 1 213 ? 11.526 7.176 -1.246 1.00 98.12 213 SER A N 1
ATOM 1577 C CA . SER A 1 213 ? 10.642 6.092 -0.809 1.00 98.12 213 SER A CA 1
ATOM 1578 C C . SER A 1 213 ? 11.227 4.706 -1.087 1.00 98.12 213 SER A C 1
ATOM 1580 O O . SER A 1 213 ? 12.149 4.539 -1.889 1.00 98.12 213 SER A O 1
ATOM 1582 N N . TYR A 1 214 ? 10.655 3.704 -0.425 1.00 98.31 214 TYR A N 1
ATOM 1583 C CA . TYR A 1 214 ? 10.972 2.295 -0.611 1.00 98.31 214 TYR A CA 1
ATOM 1584 C C . TYR A 1 214 ? 9.710 1.528 -1.011 1.00 98.31 214 TYR A C 1
ATOM 1586 O O . TYR A 1 214 ? 8.705 1.564 -0.301 1.00 98.31 214 TYR A O 1
ATOM 1594 N N . LEU A 1 215 ? 9.760 0.803 -2.124 1.00 98.06 215 LEU A N 1
ATOM 1595 C CA . LEU A 1 215 ? 8.672 -0.039 -2.610 1.00 98.06 215 LEU A CA 1
ATOM 1596 C C . LEU A 1 215 ? 9.159 -1.473 -2.805 1.00 98.06 215 LEU A C 1
ATOM 1598 O O . LEU A 1 215 ? 9.981 -1.746 -3.672 1.00 98.06 215 LEU A O 1
ATOM 1602 N N . GLU A 1 216 ? 8.601 -2.402 -2.044 1.00 97.31 216 GLU A N 1
ATOM 1603 C CA . GLU A 1 216 ? 8.784 -3.833 -2.251 1.00 97.31 216 GLU A CA 1
ATOM 1604 C C . GLU A 1 216 ? 7.590 -4.411 -3.014 1.00 97.31 216 GLU A C 1
ATOM 1606 O O . GLU A 1 216 ? 6.437 -4.266 -2.600 1.00 97.31 216 GLU A O 1
ATOM 1611 N N . ILE A 1 217 ? 7.870 -5.106 -4.113 1.00 96.19 217 ILE A N 1
ATOM 1612 C CA . ILE A 1 217 ? 6.880 -5.827 -4.909 1.00 96.19 217 ILE A CA 1
ATOM 1613 C C . ILE A 1 217 ? 7.164 -7.316 -4.745 1.00 96.19 217 ILE A C 1
ATOM 1615 O O . ILE A 1 217 ? 8.129 -7.860 -5.292 1.00 96.19 217 ILE A O 1
ATOM 1619 N N . GLY A 1 218 ? 6.322 -7.950 -3.937 1.00 94.00 218 GLY A N 1
ATOM 1620 C CA . GLY A 1 218 ? 6.378 -9.367 -3.641 1.00 94.00 218 GLY A CA 1
ATOM 1621 C C . GLY A 1 218 ? 5.617 -10.210 -4.655 1.00 94.00 218 GLY A C 1
ATOM 1622 O O . GLY A 1 218 ? 5.464 -9.850 -5.823 1.00 94.00 218 GLY A O 1
ATOM 1623 N N . THR A 1 219 ? 5.183 -11.386 -4.210 1.00 92.69 219 THR A N 1
ATOM 1624 C CA . THR A 1 219 ? 4.639 -12.412 -5.098 1.00 92.69 219 THR A CA 1
ATOM 1625 C C . THR A 1 219 ? 3.209 -12.151 -5.556 1.00 92.69 219 THR A C 1
ATOM 1627 O O . THR A 1 219 ? 2.448 -11.480 -4.861 1.00 92.69 219 THR A O 1
ATOM 1630 N N . GLY A 1 220 ? 2.839 -12.737 -6.699 1.00 93.25 220 GLY A N 1
ATOM 1631 C CA . GLY A 1 220 ? 1.457 -12.822 -7.191 1.00 93.25 220 GLY A CA 1
ATOM 1632 C C . GLY A 1 220 ? 0.864 -11.511 -7.709 1.00 93.25 220 GLY A C 1
ATOM 1633 O O . GLY A 1 220 ? -0.346 -11.417 -7.903 1.00 93.25 220 GLY A O 1
ATOM 1634 N N . CYS A 1 221 ? 1.693 -10.490 -7.927 1.00 95.62 221 CYS A N 1
ATOM 1635 C CA . CYS A 1 221 ? 1.254 -9.256 -8.567 1.00 95.62 221 CYS A CA 1
ATOM 1636 C C . CYS A 1 221 ? 1.063 -9.462 -10.079 1.00 95.62 221 CYS A C 1
ATOM 1638 O O . CYS A 1 221 ? 1.949 -9.982 -10.760 1.00 95.62 221 CYS A O 1
ATOM 1640 N N . VAL A 1 222 ? -0.068 -9.004 -10.609 1.00 96.06 222 VAL A N 1
ATOM 1641 C CA . VAL A 1 222 ? -0.415 -9.051 -12.032 1.00 96.06 222 VAL A CA 1
ATOM 1642 C C . VAL A 1 222 ? -0.515 -7.628 -12.567 1.00 96.06 222 VAL A C 1
ATOM 1644 O O . VAL A 1 222 ? -1.258 -6.803 -12.034 1.00 96.06 222 VAL A O 1
ATOM 1647 N N . LEU A 1 223 ? 0.241 -7.335 -13.619 1.00 94.69 223 LEU A N 1
ATOM 1648 C CA . LEU A 1 223 ? 0.266 -6.043 -14.291 1.00 94.69 223 LEU A CA 1
ATOM 1649 C C . LEU A 1 223 ? -0.519 -6.162 -15.593 1.00 94.69 223 LEU A C 1
ATOM 1651 O O . LEU A 1 223 ? -0.038 -6.754 -16.558 1.00 94.69 223 LEU A O 1
ATOM 1655 N N . ARG A 1 224 ? -1.723 -5.601 -15.617 1.00 91.44 224 ARG A N 1
ATOM 1656 C CA . ARG A 1 224 ? -2.552 -5.476 -16.813 1.00 91.44 224 ARG A CA 1
ATOM 1657 C C . ARG A 1 224 ? -2.446 -4.054 -17.309 1.00 91.44 224 ARG A C 1
ATOM 1659 O O . ARG A 1 224 ? -2.817 -3.145 -16.589 1.00 91.44 224 ARG A O 1
ATOM 1666 N N . SER A 1 225 ? -1.987 -3.861 -18.535 1.00 74.06 225 SER A N 1
ATOM 1667 C CA . SER A 1 225 ? -2.037 -2.556 -19.203 1.00 74.06 225 SER A CA 1
ATOM 1668 C C . SER A 1 225 ? -1.362 -1.411 -18.426 1.00 74.06 225 SER A C 1
ATOM 1670 O O . SER A 1 225 ? -1.900 -0.835 -17.490 1.00 74.06 225 SER A O 1
ATOM 1672 N N . ALA A 1 226 ? -0.175 -1.020 -18.871 1.00 69.19 226 ALA A N 1
ATOM 1673 C CA . ALA A 1 226 ? 0.442 0.269 -18.578 1.00 69.19 226 ALA A CA 1
ATOM 1674 C C . ALA A 1 226 ? 1.231 0.664 -19.824 1.00 69.19 226 ALA A C 1
ATOM 1676 O O . ALA A 1 226 ? 1.810 -0.208 -20.471 1.00 69.19 226 ALA A O 1
ATOM 1677 N N . SER A 1 227 ? 1.222 1.942 -20.200 1.00 81.81 227 SER A N 1
ATOM 1678 C CA . SER A 1 227 ? 1.749 2.332 -21.512 1.00 81.81 227 SER A CA 1
ATOM 1679 C C . SER A 1 227 ? 3.119 3.013 -21.469 1.00 81.81 227 SER A C 1
ATOM 1681 O O . SER A 1 227 ? 3.756 3.111 -22.513 1.00 81.81 227 SER A O 1
ATOM 1683 N N . LEU A 1 228 ? 3.591 3.508 -20.316 1.00 92.19 228 LEU A N 1
ATOM 1684 C CA . LEU A 1 228 ? 4.961 4.036 -20.193 1.00 92.19 228 LEU A CA 1
ATOM 1685 C C . LEU A 1 228 ? 5.939 2.937 -19.786 1.00 92.19 228 LEU A C 1
ATOM 1687 O O . LEU A 1 228 ? 7.003 2.803 -20.389 1.00 92.19 228 LEU A O 1
ATOM 1691 N N . GLY A 1 229 ? 5.551 2.150 -18.786 1.00 93.94 229 GLY A N 1
ATOM 1692 C CA . GLY A 1 229 ? 6.360 1.093 -18.197 1.00 93.94 229 GLY A CA 1
ATOM 1693 C C . GLY A 1 229 ? 5.639 0.394 -17.053 1.00 93.94 229 GLY A C 1
ATOM 1694 O O . GLY A 1 229 ? 4.571 0.824 -16.620 1.00 93.94 229 GLY A O 1
ATOM 1695 N N . ALA A 1 230 ? 6.234 -0.667 -16.520 1.00 95.12 230 ALA A N 1
ATOM 1696 C CA . ALA A 1 230 ? 5.735 -1.325 -15.315 1.00 95.12 230 ALA A CA 1
ATOM 1697 C C . ALA A 1 230 ? 6.253 -0.635 -14.046 1.00 95.12 230 ALA A C 1
ATOM 1699 O O . ALA A 1 230 ? 5.482 -0.387 -13.118 1.00 95.12 230 ALA A O 1
ATOM 1700 N N . PHE A 1 231 ? 7.542 -0.290 -14.015 1.00 96.56 231 PHE A N 1
ATOM 1701 C CA . PHE A 1 231 ? 8.213 0.213 -12.815 1.00 96.56 231 PHE A CA 1
ATOM 1702 C C . PHE A 1 231 ? 8.965 1.506 -13.099 1.00 96.56 231 PHE A C 1
ATOM 1704 O O . PHE A 1 231 ? 9.746 1.574 -14.048 1.00 96.56 231 PHE A O 1
ATOM 1711 N N . LEU A 1 232 ? 8.791 2.493 -12.225 1.00 97.38 232 LEU A N 1
ATOM 1712 C CA . LEU A 1 232 ? 9.603 3.702 -12.204 1.00 97.38 232 LEU A CA 1
ATOM 1713 C C . LEU A 1 232 ? 10.113 3.974 -10.789 1.00 97.38 232 LEU A C 1
ATOM 1715 O O . LEU A 1 232 ? 9.335 4.257 -9.878 1.00 97.38 232 LEU A O 1
ATOM 1719 N N . ALA A 1 233 ? 11.432 3.936 -10.636 1.00 98.31 233 ALA A N 1
ATOM 1720 C CA . ALA A 1 233 ? 12.132 4.483 -9.486 1.00 98.31 233 ALA A CA 1
ATOM 1721 C C . ALA A 1 233 ? 12.759 5.828 -9.885 1.00 98.31 233 ALA A C 1
ATOM 1723 O O . ALA A 1 233 ? 13.404 5.950 -10.932 1.00 98.31 233 ALA A O 1
ATOM 1724 N N . GLN A 1 234 ? 12.557 6.854 -9.062 1.00 97.44 234 GLN A N 1
ATOM 1725 C CA . GLN A 1 234 ? 13.124 8.189 -9.276 1.00 97.44 234 GLN A CA 1
ATOM 1726 C C . GLN A 1 234 ? 13.413 8.938 -7.967 1.00 97.44 234 GLN A C 1
ATOM 1728 O O . GLN A 1 234 ? 12.969 8.533 -6.892 1.00 97.44 234 GLN A O 1
ATOM 1733 N N . ASN A 1 235 ? 14.200 10.013 -8.057 1.00 97.69 235 ASN A N 1
ATOM 1734 C CA . ASN A 1 235 ? 14.535 10.932 -6.960 1.00 97.69 235 ASN A CA 1
ATOM 1735 C C . ASN A 1 235 ? 15.015 10.210 -5.686 1.00 97.69 235 ASN A C 1
ATOM 1737 O O . ASN A 1 235 ? 14.459 10.377 -4.598 1.00 97.69 235 ASN A O 1
ATOM 1741 N N . GLY A 1 236 ? 16.037 9.363 -5.837 1.00 97.88 236 GLY A N 1
ATOM 1742 C CA . GLY A 1 236 ? 16.663 8.630 -4.730 1.00 97.88 236 GLY A CA 1
ATOM 1743 C C . GLY A 1 236 ? 15.816 7.516 -4.104 1.00 97.88 236 GLY A C 1
ATOM 1744 O O . GLY A 1 236 ? 16.166 7.034 -3.031 1.00 97.88 236 GLY A O 1
ATOM 1745 N N . SER A 1 237 ? 14.699 7.126 -4.721 1.00 98.44 237 SER A N 1
ATOM 1746 C CA . SER A 1 237 ? 13.867 6.010 -4.249 1.00 98.44 237 SER A CA 1
ATOM 1747 C C . SER A 1 237 ? 14.446 4.635 -4.595 1.00 98.44 237 SER A C 1
ATOM 1749 O O . SER A 1 237 ? 15.376 4.500 -5.398 1.00 98.44 237 SER A O 1
ATOM 1751 N N . GLN A 1 238 ? 13.857 3.599 -4.000 1.00 98.38 238 GLN A N 1
ATOM 1752 C CA . GLN A 1 238 ? 14.191 2.208 -4.264 1.00 98.38 238 GLN A CA 1
ATOM 1753 C C . GLN A 1 238 ? 12.941 1.380 -4.573 1.00 98.38 238 GLN A C 1
ATOM 1755 O O . GLN A 1 238 ? 11.977 1.397 -3.808 1.00 98.38 238 GLN A O 1
ATOM 1760 N N . ILE A 1 239 ? 13.000 0.593 -5.649 1.00 97.94 239 ILE A N 1
ATOM 1761 C CA . ILE A 1 239 ? 12.076 -0.519 -5.898 1.00 97.94 239 ILE A CA 1
ATOM 1762 C C . ILE A 1 239 ? 12.829 -1.835 -5.705 1.00 97.94 239 ILE A C 1
ATOM 1764 O O . ILE A 1 239 ? 13.917 -2.025 -6.243 1.00 97.94 239 ILE A O 1
ATOM 1768 N N . VAL A 1 240 ? 12.235 -2.762 -4.960 1.00 96.62 240 VAL A N 1
ATOM 1769 C CA . VAL A 1 240 ? 12.744 -4.119 -4.766 1.00 96.62 240 VAL A CA 1
ATOM 1770 C C . VAL A 1 240 ? 11.727 -5.114 -5.303 1.00 96.62 240 VAL A C 1
ATOM 1772 O O . VAL A 1 240 ? 10.607 -5.203 -4.805 1.00 96.62 240 VAL A O 1
ATOM 1775 N N . LEU A 1 241 ? 12.126 -5.893 -6.303 1.00 94.88 241 LEU A N 1
ATOM 1776 C CA . LEU A 1 241 ? 11.338 -6.994 -6.849 1.00 94.88 241 LEU A CA 1
ATOM 1777 C C . LEU A 1 241 ? 11.691 -8.273 -6.083 1.00 94.88 241 LEU A C 1
ATOM 1779 O O . LEU A 1 241 ? 12.591 -9.022 -6.478 1.00 94.88 241 LEU A O 1
ATOM 1783 N N . SER A 1 242 ? 11.007 -8.492 -4.956 1.00 89.56 242 SER A N 1
ATOM 1784 C CA . SER A 1 242 ? 11.248 -9.635 -4.069 1.00 89.56 242 SER A CA 1
ATOM 1785 C C . SER A 1 242 ? 10.522 -10.911 -4.508 1.00 89.56 242 SER A C 1
ATOM 1787 O O . SER A 1 242 ? 10.940 -12.008 -4.145 1.00 89.56 242 SER A O 1
ATOM 1789 N N . GLY A 1 243 ? 9.481 -10.786 -5.341 1.00 72.88 243 GLY A N 1
ATOM 1790 C CA . GLY A 1 243 ? 8.680 -11.901 -5.863 1.00 72.88 243 GLY A CA 1
ATOM 1791 C C . GLY A 1 243 ? 9.047 -12.414 -7.263 1.00 72.88 243 GLY A C 1
ATOM 1792 O O . GLY A 1 243 ? 8.232 -13.102 -7.874 1.00 72.88 243 GLY A O 1
ATOM 1793 N N . GLY A 1 244 ? 10.206 -12.056 -7.816 1.00 59.16 244 GLY A N 1
ATOM 1794 C CA . GLY A 1 244 ? 10.656 -12.441 -9.165 1.00 59.16 244 GLY A CA 1
ATOM 1795 C C . GLY A 1 244 ? 10.335 -13.896 -9.573 1.00 59.16 244 GLY A C 1
ATOM 1796 O O . GLY A 1 244 ? 10.537 -14.839 -8.807 1.00 59.16 244 GLY A O 1
ATOM 1797 N N . GLY A 1 245 ? 9.773 -14.071 -10.772 1.00 60.28 245 GLY A N 1
ATOM 1798 C CA . GLY A 1 245 ? 9.142 -15.312 -11.244 1.00 60.28 245 GLY A CA 1
ATOM 1799 C C . GLY A 1 245 ? 7.631 -15.406 -10.987 1.00 60.28 245 GLY A C 1
ATOM 1800 O O . GLY A 1 245 ? 6.968 -16.244 -11.590 1.00 60.28 245 GLY A O 1
ATOM 1801 N N . THR A 1 246 ? 7.066 -14.552 -10.126 1.00 78.81 246 THR A N 1
ATOM 1802 C CA . THR A 1 246 ? 5.618 -14.539 -9.821 1.00 78.81 246 THR A CA 1
ATOM 1803 C C . THR A 1 246 ? 4.930 -13.202 -10.106 1.00 78.81 246 THR A C 1
ATOM 1805 O O . THR A 1 246 ? 3.709 -13.112 -9.990 1.00 78.81 246 THR A O 1
ATOM 1808 N N . ILE A 1 247 ? 5.690 -12.172 -10.495 1.00 92.94 247 ILE A N 1
ATOM 1809 C CA . ILE A 1 247 ? 5.122 -10.959 -11.089 1.00 92.94 247 ILE A CA 1
ATOM 1810 C C . ILE A 1 247 ? 4.831 -11.275 -12.555 1.00 92.94 247 ILE A C 1
ATOM 1812 O O . ILE A 1 247 ? 5.748 -11.668 -13.277 1.00 92.94 247 ILE A O 1
ATOM 1816 N N . THR A 1 248 ? 3.578 -11.107 -12.972 1.00 94.12 248 THR A N 1
ATOM 1817 C CA . THR A 1 248 ? 3.118 -11.447 -14.325 1.00 94.12 248 THR A CA 1
ATOM 1818 C C . THR A 1 248 ? 2.664 -10.199 -15.063 1.00 94.12 248 THR A C 1
ATOM 1820 O O . THR A 1 248 ? 1.875 -9.424 -14.527 1.00 94.12 248 THR A O 1
ATOM 1823 N N . ILE A 1 249 ? 3.123 -10.018 -16.299 1.00 93.69 249 ILE A N 1
ATOM 1824 C CA . ILE A 1 249 ? 2.526 -9.073 -17.245 1.00 93.69 249 ILE A CA 1
ATOM 1825 C C . ILE A 1 249 ? 1.452 -9.806 -18.037 1.00 93.69 249 ILE A C 1
ATOM 1827 O O . ILE A 1 249 ? 1.725 -10.805 -18.703 1.00 93.69 249 ILE A O 1
ATOM 1831 N N . ASP A 1 250 ? 0.233 -9.297 -17.950 1.00 91.81 250 ASP A N 1
ATOM 1832 C CA . ASP A 1 250 ? -0.953 -9.854 -18.585 1.00 91.81 250 ASP A CA 1
ATOM 1833 C C . ASP A 1 250 ? -1.429 -8.906 -19.705 1.00 91.81 250 ASP A C 1
ATOM 1835 O O . ASP A 1 250 ? -1.384 -7.682 -19.551 1.00 91.81 250 ASP A O 1
ATOM 1839 N N . ASN A 1 251 ? -1.885 -9.469 -20.829 1.00 82.75 251 ASN A N 1
ATOM 1840 C CA . ASN A 1 251 ? -2.346 -8.767 -22.045 1.00 82.75 251 ASN A CA 1
ATOM 1841 C C . ASN A 1 251 ? -1.290 -8.017 -22.894 1.00 82.75 251 ASN A C 1
ATOM 1843 O O . ASN A 1 251 ? -1.572 -6.920 -23.374 1.00 82.75 251 ASN A O 1
ATOM 1847 N N . ASP A 1 252 ? -0.105 -8.599 -23.124 1.00 80.94 252 ASP A N 1
ATOM 1848 C CA . ASP A 1 252 ? 0.903 -8.104 -24.090 1.00 80.94 252 ASP A CA 1
ATOM 1849 C C . ASP A 1 252 ? 1.156 -6.578 -24.015 1.00 80.94 252 ASP A C 1
ATOM 1851 O O . ASP A 1 252 ? 1.018 -5.840 -24.998 1.00 80.94 252 ASP A O 1
ATOM 1855 N N . ALA A 1 253 ? 1.518 -6.080 -22.827 1.00 88.94 253 ALA A N 1
ATOM 1856 C CA . ALA A 1 253 ? 1.686 -4.647 -22.583 1.00 88.94 253 ALA A CA 1
ATOM 1857 C C . ALA A 1 253 ? 2.658 -3.990 -23.585 1.00 88.94 253 ALA A C 1
ATOM 1859 O O . ALA A 1 253 ? 3.700 -4.550 -23.920 1.00 88.94 253 ALA A O 1
ATOM 1860 N N . THR A 1 254 ? 2.347 -2.777 -24.051 1.00 91.75 254 THR A N 1
ATOM 1861 C CA . THR A 1 254 ? 3.237 -1.997 -24.928 1.00 91.75 254 THR A CA 1
ATOM 1862 C C . THR A 1 254 ? 3.773 -0.782 -24.183 1.00 91.75 254 THR A C 1
ATOM 1864 O O . THR A 1 254 ? 3.018 0.134 -23.865 1.00 91.75 254 THR A O 1
ATOM 1867 N N . TYR A 1 255 ? 5.081 -0.762 -23.935 1.00 93.69 255 TYR A N 1
ATOM 1868 C CA . TYR A 1 255 ? 5.769 0.293 -23.198 1.00 93.69 255 TYR A CA 1
ATOM 1869 C C . TYR A 1 255 ? 6.462 1.274 -24.140 1.00 93.69 255 TYR A C 1
ATOM 1871 O O . TYR A 1 255 ? 7.341 0.897 -24.916 1.00 93.69 255 TYR A O 1
ATOM 1879 N N . SER A 1 256 ? 6.093 2.551 -24.047 1.00 93.88 256 SER A N 1
ATOM 1880 C CA . SER A 1 256 ? 6.697 3.622 -24.842 1.00 93.88 256 SER A CA 1
ATOM 1881 C C . SER A 1 256 ? 8.023 4.137 -24.276 1.00 93.88 256 SER A C 1
ATOM 1883 O O . SER A 1 256 ? 8.784 4.747 -25.025 1.00 93.88 256 SER A O 1
ATOM 1885 N N . ILE A 1 257 ? 8.318 3.892 -22.991 1.00 95.06 257 ILE A N 1
ATOM 1886 C CA . ILE A 1 257 ? 9.619 4.192 -22.375 1.00 95.06 257 ILE A CA 1
ATOM 1887 C C . ILE A 1 257 ? 10.404 2.896 -22.196 1.00 95.06 257 ILE A C 1
ATOM 1889 O O . ILE A 1 257 ? 11.333 2.639 -22.956 1.00 95.06 257 ILE A O 1
ATOM 1893 N N . ALA A 1 258 ? 10.040 2.088 -21.200 1.00 96.50 258 ALA A N 1
ATOM 1894 C CA . ALA A 1 258 ? 10.648 0.792 -20.920 1.00 96.50 258 ALA A CA 1
ATOM 1895 C C . ALA A 1 258 ? 9.838 0.032 -19.862 1.00 96.50 258 ALA A C 1
ATOM 1897 O O . ALA A 1 258 ? 9.156 0.654 -19.054 1.00 96.50 258 ALA A O 1
ATOM 1898 N N . CYS A 1 259 ? 9.965 -1.297 -19.789 1.00 96.00 259 CYS A N 1
ATOM 1899 C CA . CYS A 1 259 ? 9.353 -2.074 -18.706 1.00 96.00 259 CYS A CA 1
ATOM 1900 C C . CYS A 1 259 ? 9.840 -1.601 -17.321 1.00 96.00 259 CYS A C 1
ATOM 1902 O O . CYS A 1 259 ? 9.022 -1.423 -16.418 1.00 96.00 259 CYS A O 1
ATOM 1904 N N . ALA A 1 260 ? 11.143 -1.363 -17.150 1.00 97.12 260 ALA A N 1
ATOM 1905 C CA . ALA A 1 260 ? 11.716 -0.854 -15.902 1.00 97.12 260 ALA A CA 1
ATOM 1906 C C . ALA A 1 260 ? 12.556 0.410 -16.110 1.00 97.12 260 ALA A C 1
ATOM 1908 O O . ALA A 1 260 ? 13.473 0.428 -16.929 1.00 97.12 260 ALA A O 1
ATOM 1909 N N . THR A 1 261 ? 12.290 1.444 -15.316 1.00 98.00 261 THR A N 1
ATOM 1910 C CA . THR A 1 261 ? 12.956 2.745 -15.414 1.00 98.00 261 THR A CA 1
ATOM 1911 C C . THR A 1 261 ? 13.567 3.142 -14.071 1.00 98.00 261 THR A C 1
ATOM 1913 O O . THR A 1 261 ? 12.846 3.277 -13.085 1.00 98.00 261 THR A O 1
ATOM 1916 N N . ALA A 1 262 ? 14.880 3.384 -14.031 1.00 98.38 262 ALA A N 1
ATOM 1917 C CA . ALA A 1 262 ? 15.572 3.942 -12.866 1.00 98.38 262 ALA A CA 1
ATOM 1918 C C . ALA A 1 262 ? 16.267 5.255 -13.241 1.00 98.38 262 ALA A C 1
ATOM 1920 O O . ALA A 1 262 ? 17.119 5.290 -14.134 1.00 98.38 262 ALA A O 1
ATOM 1921 N N . GLN A 1 263 ? 15.904 6.346 -12.567 1.00 97.69 263 GLN A N 1
ATOM 1922 C CA . GLN A 1 263 ? 16.452 7.679 -12.830 1.00 97.69 263 GLN A CA 1
ATOM 1923 C C . GLN A 1 263 ? 16.771 8.462 -11.551 1.00 97.69 263 GLN A C 1
ATOM 1925 O O . GLN A 1 263 ? 16.330 8.104 -10.462 1.00 97.69 263 GLN A O 1
ATOM 1930 N N . THR A 1 264 ? 17.536 9.545 -11.671 1.00 97.62 264 THR A N 1
ATOM 1931 C CA . THR A 1 264 ? 17.792 10.532 -10.602 1.00 97.62 264 THR A CA 1
ATOM 1932 C C . THR A 1 264 ? 18.239 9.886 -9.284 1.00 97.62 264 THR A C 1
ATOM 1934 O O . THR A 1 264 ? 17.599 10.029 -8.241 1.00 97.62 264 THR A O 1
ATOM 1937 N N . GLY A 1 265 ? 19.327 9.115 -9.349 1.00 97.69 265 GLY A N 1
ATOM 1938 C CA . GLY A 1 265 ? 19.949 8.462 -8.192 1.00 97.69 265 GLY A CA 1
ATOM 1939 C C . GLY A 1 265 ? 19.123 7.349 -7.539 1.00 97.69 265 GLY A C 1
ATOM 1940 O O . GLY A 1 265 ? 19.411 6.977 -6.406 1.00 97.69 265 GLY A O 1
ATOM 1941 N N . SER A 1 266 ? 18.079 6.854 -8.205 1.00 98.50 266 SER A N 1
ATOM 1942 C CA . SER A 1 266 ? 17.246 5.754 -7.709 1.00 98.50 266 SER A CA 1
ATOM 1943 C C . SER A 1 266 ? 17.812 4.373 -8.046 1.00 98.50 266 SER A C 1
ATOM 1945 O O . SER A 1 266 ? 18.764 4.234 -8.822 1.00 98.50 266 SER A O 1
ATOM 1947 N N . CYS A 1 267 ? 17.198 3.337 -7.476 1.00 98.12 267 CYS A N 1
ATOM 1948 C CA . CYS A 1 267 ? 17.588 1.958 -7.721 1.00 98.12 267 CYS A CA 1
ATOM 1949 C C . CYS A 1 267 ? 16.382 1.027 -7.908 1.00 98.12 267 CYS A C 1
ATOM 1951 O O . CYS A 1 267 ? 15.402 1.119 -7.168 1.00 98.12 267 CYS A O 1
ATOM 1953 N N . ILE A 1 268 ? 16.483 0.089 -8.851 1.00 97.94 268 ILE A N 1
ATOM 1954 C CA . ILE A 1 268 ? 15.620 -1.095 -8.921 1.00 97.94 268 ILE A CA 1
ATOM 1955 C C . ILE A 1 268 ? 16.493 -2.323 -8.682 1.00 97.94 268 ILE A C 1
ATOM 1957 O O . ILE A 1 268 ? 17.422 -2.581 -9.445 1.00 97.94 268 ILE A O 1
ATOM 1961 N N . THR A 1 269 ? 16.197 -3.102 -7.647 1.00 96.06 269 THR A N 1
ATOM 1962 C CA . THR A 1 269 ? 16.901 -4.357 -7.363 1.00 96.06 269 THR A CA 1
ATOM 1963 C C . THR A 1 269 ? 15.963 -5.543 -7.464 1.00 96.06 269 THR A C 1
ATOM 1965 O O . THR A 1 269 ? 14.769 -5.450 -7.185 1.00 96.06 269 THR A O 1
ATOM 1968 N N . THR A 1 270 ? 16.517 -6.690 -7.829 1.00 92.12 270 THR A N 1
ATOM 1969 C CA . THR A 1 270 ? 15.785 -7.954 -7.906 1.00 92.12 270 THR A CA 1
ATOM 1970 C C . THR A 1 270 ? 16.422 -8.964 -6.959 1.00 92.12 270 THR A C 1
ATOM 1972 O O . THR A 1 270 ? 17.642 -8.978 -6.782 1.00 92.12 270 THR A O 1
ATOM 1975 N N . SER A 1 271 ? 15.606 -9.794 -6.313 1.00 84.50 271 SER A N 1
ATOM 1976 C CA . SER A 1 271 ? 16.094 -10.869 -5.435 1.00 84.50 271 SER A CA 1
ATOM 1977 C C . SER A 1 271 ? 15.512 -12.236 -5.792 1.00 84.50 271 SER A C 1
ATOM 1979 O O . SER A 1 271 ? 15.514 -13.146 -4.967 1.00 84.50 271 SER A O 1
ATOM 1981 N N . ALA A 1 272 ? 14.963 -12.369 -6.997 1.00 78.62 272 ALA A N 1
ATOM 1982 C CA . ALA A 1 272 ? 14.196 -13.526 -7.435 1.00 78.62 272 ALA A CA 1
ATOM 1983 C C . ALA A 1 272 ? 14.232 -13.641 -8.977 1.00 78.62 272 ALA A C 1
ATOM 1985 O O . ALA A 1 272 ? 15.005 -12.925 -9.606 1.00 78.62 272 ALA A O 1
ATOM 1986 N N . GLY A 1 273 ? 13.480 -14.573 -9.579 1.00 81.75 273 GLY A N 1
ATOM 1987 C CA . GLY A 1 273 ? 13.551 -14.891 -11.019 1.00 81.75 273 GLY A CA 1
ATOM 1988 C C . GLY A 1 273 ? 13.001 -13.803 -11.963 1.00 81.75 273 GLY A C 1
ATOM 1989 O O . GLY A 1 273 ? 12.427 -12.821 -11.488 1.00 81.75 273 GLY A O 1
ATOM 1990 N N . PRO A 1 274 ? 13.140 -13.970 -13.293 1.00 85.38 274 PRO A N 1
ATOM 1991 C CA . PRO A 1 274 ? 12.663 -12.991 -14.271 1.00 85.38 274 PRO A CA 1
ATOM 1992 C C . PRO A 1 274 ? 11.146 -12.790 -14.185 1.00 85.38 274 PRO A C 1
ATOM 1994 O O . PRO A 1 274 ? 10.405 -13.656 -13.712 1.00 85.38 274 PRO A O 1
ATOM 1997 N N . ILE A 1 275 ? 10.675 -11.633 -14.644 1.00 91.94 275 ILE A N 1
ATOM 1998 C CA . ILE A 1 275 ? 9.239 -11.340 -14.733 1.00 91.94 275 ILE A CA 1
ATOM 1999 C C . ILE A 1 275 ? 8.623 -12.192 -15.848 1.00 91.94 275 ILE A C 1
ATOM 2001 O O . ILE A 1 275 ? 9.209 -12.331 -16.921 1.00 91.94 275 ILE A O 1
ATOM 2005 N N . SER A 1 276 ? 7.446 -12.767 -15.598 1.00 92.00 276 SER A N 1
ATOM 2006 C CA . SER A 1 276 ? 6.723 -13.568 -16.587 1.00 92.00 276 SER A CA 1
ATOM 2007 C C . SER A 1 276 ? 5.789 -12.705 -17.441 1.00 92.00 276 SER A C 1
ATOM 2009 O O . SER A 1 276 ? 5.385 -11.607 -17.053 1.00 92.00 276 SER A O 1
ATOM 2011 N N . GLY A 1 277 ? 5.410 -13.230 -18.607 1.00 92.31 277 GLY A N 1
ATOM 2012 C CA . GLY A 1 277 ? 4.549 -12.540 -19.566 1.00 92.31 277 GLY A CA 1
ATOM 2013 C C . GLY A 1 277 ? 5.329 -11.851 -20.682 1.00 92.31 277 GLY A C 1
ATOM 2014 O O . GLY A 1 277 ? 6.560 -11.843 -20.703 1.00 92.31 277 GLY A O 1
ATOM 2015 N N . ASN A 1 278 ? 4.591 -11.289 -21.634 1.00 91.25 278 ASN A N 1
ATOM 2016 C CA . ASN A 1 278 ? 5.157 -10.622 -22.799 1.00 91.25 278 ASN A CA 1
ATOM 2017 C C . ASN A 1 278 ? 4.919 -9.116 -22.718 1.00 91.25 278 ASN A C 1
ATOM 2019 O O . ASN A 1 278 ? 3.879 -8.655 -22.249 1.00 91.25 278 ASN A O 1
ATOM 2023 N N . ALA A 1 279 ? 5.877 -8.357 -23.240 1.00 93.75 279 ALA A N 1
ATOM 2024 C CA . ALA A 1 279 ? 5.734 -6.927 -23.444 1.00 93.75 279 ALA A CA 1
ATOM 2025 C C . ALA A 1 279 ? 6.429 -6.497 -24.742 1.00 93.75 279 ALA A C 1
ATOM 2027 O O . ALA A 1 279 ? 7.463 -7.050 -25.125 1.00 93.75 279 ALA A O 1
ATOM 2028 N N . THR A 1 280 ? 5.875 -5.482 -25.397 1.00 94.94 280 THR A N 1
ATOM 2029 C CA . THR A 1 280 ? 6.485 -4.765 -26.522 1.00 94.94 280 THR A CA 1
ATOM 2030 C C . THR A 1 280 ? 7.128 -3.478 -26.011 1.00 94.94 280 THR A C 1
ATOM 2032 O O . THR A 1 280 ? 6.586 -2.827 -25.123 1.00 94.94 280 THR A O 1
ATOM 2035 N N . GLY A 1 281 ? 8.272 -3.090 -26.575 1.00 95.69 281 GLY A N 1
ATOM 2036 C CA . GLY A 1 281 ? 9.025 -1.908 -26.143 1.00 95.69 281 GLY A CA 1
ATOM 2037 C C . GLY A 1 281 ? 10.359 -2.263 -25.491 1.00 95.69 281 GLY A C 1
ATOM 2038 O O . GLY A 1 281 ? 10.792 -3.419 -25.533 1.00 95.69 281 GLY A O 1
ATOM 2039 N N . ALA A 1 282 ? 11.040 -1.259 -24.934 1.00 97.00 282 ALA A N 1
ATOM 2040 C CA . ALA A 1 282 ? 12.347 -1.451 -24.311 1.00 97.00 282 ALA A CA 1
ATOM 2041 C C . ALA A 1 282 ? 12.236 -2.204 -22.979 1.00 97.00 282 ALA A C 1
ATOM 2043 O O . ALA A 1 282 ? 11.304 -1.999 -22.203 1.00 97.00 282 ALA A O 1
ATOM 2044 N N . ARG A 1 283 ? 13.212 -3.062 -22.679 1.00 96.88 283 ARG A N 1
ATOM 2045 C CA . ARG A 1 283 ? 13.234 -3.824 -21.414 1.00 96.88 283 ARG A CA 1
ATOM 2046 C C . ARG A 1 283 ? 13.538 -2.948 -20.208 1.00 96.88 283 ARG A C 1
ATOM 2048 O O . ARG A 1 283 ? 12.943 -3.108 -19.148 1.00 96.88 283 ARG A O 1
ATOM 2055 N N . TYR A 1 284 ? 14.465 -2.012 -20.367 1.00 97.81 284 TYR A N 1
ATOM 2056 C CA . TYR A 1 284 ? 14.879 -1.133 -19.285 1.00 97.81 284 TYR A CA 1
ATOM 2057 C C . TYR A 1 284 ? 15.391 0.217 -19.787 1.00 97.81 284 TYR A C 1
ATOM 2059 O O . TYR A 1 284 ? 15.856 0.335 -20.923 1.00 97.81 284 TYR A O 1
ATOM 2067 N N . TYR A 1 285 ? 15.347 1.213 -18.907 1.00 98.00 285 TYR A N 1
ATOM 2068 C CA . TY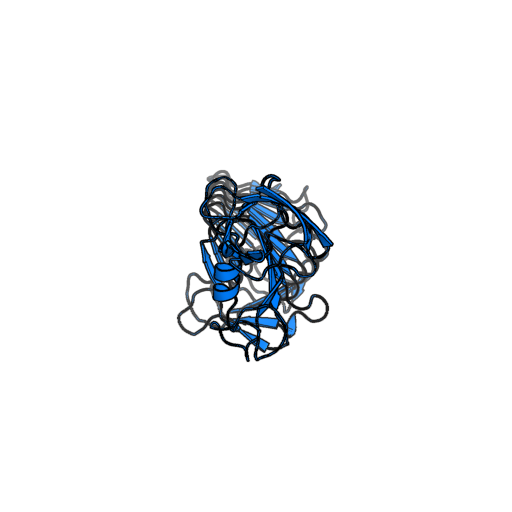R A 1 285 ? 15.984 2.510 -19.082 1.00 98.00 285 TYR A CA 1
ATOM 2069 C C . TYR A 1 285 ? 16.638 2.972 -17.772 1.00 98.00 285 TYR A C 1
ATOM 2071 O O . TYR A 1 285 ? 15.954 3.188 -16.770 1.00 98.00 285 TYR A O 1
ATOM 2079 N N . CYS A 1 286 ? 17.956 3.170 -17.785 1.00 97.50 286 CYS A N 1
ATOM 2080 C CA . CYS A 1 286 ? 18.714 3.702 -16.650 1.00 97.50 286 CYS A CA 1
ATOM 2081 C C . CYS A 1 286 ? 19.415 5.001 -17.053 1.00 97.50 286 CYS A C 1
ATOM 2083 O O . CYS A 1 286 ? 20.190 4.989 -18.007 1.00 97.50 286 CYS A O 1
ATOM 2085 N N . ALA A 1 287 ? 19.211 6.093 -16.316 1.00 98.25 287 ALA A N 1
ATOM 2086 C CA . ALA A 1 287 ? 19.882 7.376 -16.565 1.00 98.25 287 ALA A CA 1
ATOM 2087 C C . ALA A 1 287 ? 20.043 8.188 -15.272 1.00 98.25 287 ALA A C 1
ATOM 2089 O O . ALA A 1 287 ? 19.469 7.844 -14.243 1.00 98.25 287 ALA A O 1
ATOM 2090 N N . THR A 1 288 ? 20.805 9.279 -15.306 1.00 97.88 288 THR A N 1
ATOM 2091 C CA . THR A 1 288 ? 20.939 10.244 -14.193 1.00 97.88 288 THR A CA 1
ATOM 2092 C C . THR A 1 288 ? 21.287 9.554 -12.866 1.00 97.88 288 THR A C 1
ATOM 2094 O O . THR A 1 288 ? 20.618 9.729 -11.849 1.00 97.88 288 THR A O 1
ATOM 2097 N N . ASN A 1 289 ? 22.326 8.720 -12.885 1.00 98.12 289 ASN A N 1
ATOM 2098 C CA . ASN A 1 289 ? 22.787 7.873 -11.780 1.00 98.12 289 ASN A CA 1
ATOM 2099 C C . ASN A 1 289 ? 21.770 6.825 -11.290 1.00 98.12 289 ASN A C 1
ATOM 2101 O O . ASN A 1 289 ? 21.918 6.301 -10.189 1.00 98.12 289 ASN A O 1
ATOM 2105 N N . GLY A 1 290 ? 20.737 6.522 -12.078 1.00 98.31 290 GLY A N 1
ATOM 2106 C CA . GLY A 1 290 ? 19.822 5.416 -11.821 1.00 98.31 290 GLY A CA 1
ATOM 2107 C C . GLY A 1 290 ? 20.486 4.059 -12.056 1.00 98.31 290 GLY A C 1
ATOM 2108 O O . GLY A 1 290 ? 21.231 3.877 -13.027 1.00 98.31 290 GLY A O 1
ATOM 2109 N N . VAL A 1 291 ? 20.207 3.102 -11.173 1.00 98.06 291 VAL A N 1
ATOM 2110 C CA . VAL A 1 291 ? 20.785 1.753 -11.221 1.00 98.06 291 VAL A CA 1
ATOM 2111 C C . VAL A 1 291 ? 19.681 0.705 -11.276 1.00 98.06 291 VAL A C 1
ATOM 2113 O O . VAL A 1 291 ? 18.728 0.753 -10.506 1.00 98.06 291 VAL A O 1
ATOM 2116 N N . ILE A 1 292 ? 19.827 -0.275 -12.161 1.00 97.94 292 ILE A N 1
ATOM 2117 C CA . ILE A 1 292 ? 19.000 -1.483 -12.170 1.00 97.94 292 ILE A CA 1
ATOM 2118 C C . ILE A 1 292 ? 19.920 -2.690 -11.971 1.00 97.94 292 ILE A C 1
ATOM 2120 O O . ILE A 1 292 ? 20.872 -2.863 -12.731 1.00 97.94 292 ILE A O 1
ATOM 2124 N N . TRP A 1 293 ? 19.643 -3.491 -10.940 1.00 95.88 293 TRP A N 1
ATOM 2125 C CA . TRP A 1 293 ? 20.430 -4.663 -10.554 1.00 95.88 293 TRP A CA 1
ATOM 2126 C C . TRP A 1 293 ? 19.614 -5.960 -10.679 1.00 95.88 293 TRP A C 1
ATOM 2128 O O . TRP A 1 293 ? 18.722 -6.242 -9.869 1.00 95.88 293 TRP A O 1
ATOM 2138 N N . VAL A 1 294 ? 19.943 -6.759 -11.692 1.00 92.88 294 VAL A N 1
ATOM 2139 C CA . VAL A 1 294 ? 19.267 -7.999 -12.118 1.00 92.88 294 VAL A CA 1
ATOM 2140 C C . VAL A 1 294 ? 20.167 -9.238 -12.049 1.00 92.88 294 VAL A C 1
ATOM 2142 O O . VAL A 1 294 ? 19.818 -10.288 -12.583 1.00 92.88 294 VAL A O 1
ATOM 2145 N N . ASN A 1 295 ? 21.327 -9.139 -11.390 1.00 86.25 295 ASN A N 1
ATOM 2146 C CA . ASN A 1 295 ? 22.311 -10.226 -11.281 1.00 86.25 295 ASN A CA 1
ATOM 2147 C C . ASN A 1 295 ? 22.766 -10.779 -12.653 1.00 86.25 295 ASN A C 1
ATOM 2149 O O . ASN A 1 295 ? 22.980 -11.982 -12.799 1.00 86.25 295 ASN A O 1
ATOM 2153 N N . GLY A 1 296 ? 22.923 -9.910 -13.657 1.00 79.06 296 GLY A N 1
ATOM 2154 C CA . GLY A 1 296 ? 23.478 -10.249 -14.970 1.00 79.06 296 GLY A CA 1
ATOM 2155 C C . GLY A 1 296 ? 22.485 -10.702 -16.045 1.00 79.06 296 GLY A C 1
ATOM 2156 O O . GLY A 1 296 ? 22.903 -10.897 -17.188 1.00 79.06 296 GLY A O 1
ATOM 2157 N N . ASP A 1 297 ? 21.191 -10.852 -15.743 1.00 88.44 297 ASP A N 1
ATOM 2158 C CA . ASP A 1 297 ? 20.196 -11.253 -16.748 1.00 88.44 297 ASP A CA 1
ATOM 2159 C C . ASP A 1 297 ? 19.673 -10.057 -17.563 1.00 88.44 297 ASP A C 1
ATOM 2161 O O . ASP A 1 297 ? 18.727 -9.374 -17.180 1.00 88.44 297 ASP A O 1
ATOM 2165 N N . GLN A 1 298 ? 20.246 -9.838 -18.749 1.00 85.75 298 GLN A N 1
ATOM 2166 C CA . GLN A 1 298 ? 19.810 -8.791 -19.690 1.00 85.75 298 GLN A CA 1
ATOM 2167 C C . GLN A 1 298 ? 18.366 -8.942 -20.204 1.00 85.75 298 GLN A C 1
ATOM 2169 O O . GLN A 1 298 ? 17.832 -8.014 -20.822 1.00 85.75 298 GLN A O 1
ATOM 2174 N N . ASN A 1 299 ? 17.739 -10.102 -19.993 1.00 90.38 299 ASN A N 1
ATOM 2175 C CA . ASN A 1 299 ? 16.358 -10.385 -20.374 1.00 90.38 299 ASN A CA 1
ATOM 2176 C C . ASN A 1 299 ? 15.423 -10.468 -19.158 1.00 90.38 299 ASN A C 1
ATOM 2178 O O . ASN A 1 299 ? 14.281 -10.889 -19.320 1.00 90.38 299 ASN A O 1
ATOM 2182 N N . PHE A 1 300 ? 15.877 -10.047 -17.970 1.00 93.94 300 PHE A N 1
ATOM 2183 C CA . PHE A 1 300 ? 15.087 -10.125 -16.740 1.00 93.94 300 PHE A CA 1
ATOM 2184 C C . PHE A 1 300 ? 13.710 -9.461 -16.877 1.00 93.94 300 PHE A C 1
ATOM 2186 O O . PHE A 1 300 ? 12.697 -9.972 -16.393 1.00 93.94 300 PHE A O 1
ATOM 2193 N N . PHE A 1 301 ? 13.694 -8.295 -17.529 1.00 95.12 301 PHE A N 1
ATOM 2194 C CA . PHE A 1 301 ? 12.481 -7.561 -17.863 1.00 95.12 301 PHE A CA 1
ATOM 2195 C C . PHE A 1 301 ? 12.028 -7.918 -19.283 1.00 95.12 301 PHE A C 1
ATOM 2197 O O . PHE A 1 301 ? 12.856 -7.896 -20.201 1.00 95.12 301 PHE A O 1
ATOM 2204 N N . PRO A 1 302 ? 10.732 -8.191 -19.501 1.00 94.56 302 PRO A N 1
ATOM 2205 C CA . PRO A 1 302 ? 10.198 -8.453 -20.829 1.00 94.56 302 PRO A CA 1
ATOM 2206 C C . PRO A 1 302 ? 10.228 -7.194 -21.703 1.00 94.56 302 PRO A C 1
ATOM 2208 O O . PRO A 1 302 ? 10.195 -6.059 -21.226 1.00 94.56 302 PRO A O 1
ATOM 2211 N N . GLY A 1 303 ? 10.313 -7.410 -23.013 1.00 95.38 303 GLY A N 1
ATOM 2212 C CA . GLY A 1 303 ? 10.430 -6.349 -24.007 1.00 95.38 303 GLY A CA 1
ATOM 2213 C C . GLY A 1 303 ? 11.028 -6.869 -25.310 1.00 95.38 303 GLY A C 1
ATOM 2214 O O . GLY A 1 303 ? 11.943 -7.704 -25.305 1.00 95.38 303 GLY A O 1
ATOM 2215 N N . THR A 1 304 ? 10.520 -6.360 -26.428 1.00 96.06 304 THR A N 1
ATOM 2216 C CA . THR A 1 304 ? 10.990 -6.680 -27.785 1.00 96.06 304 THR A CA 1
ATOM 2217 C C . THR A 1 304 ? 12.191 -5.843 -28.219 1.00 96.06 304 THR A C 1
ATOM 2219 O O . THR A 1 304 ? 12.896 -6.227 -29.150 1.00 96.06 304 THR A O 1
ATOM 2222 N N . ILE A 1 305 ? 12.449 -4.717 -27.549 1.00 96.94 305 ILE A N 1
ATOM 2223 C CA . ILE A 1 305 ? 13.565 -3.811 -27.832 1.00 96.94 305 ILE A CA 1
ATOM 2224 C C . ILE A 1 305 ? 14.606 -3.949 -26.706 1.00 96.94 305 ILE A C 1
ATOM 2226 O O . ILE A 1 305 ? 14.230 -3.986 -25.528 1.00 96.94 305 ILE A O 1
ATOM 2230 N N . PRO A 1 306 ? 15.915 -4.019 -27.019 1.00 96.25 306 PRO A N 1
ATOM 2231 C CA . PRO A 1 306 ? 16.963 -3.954 -26.002 1.00 96.25 306 PRO A CA 1
ATOM 2232 C C . PRO A 1 306 ? 16.818 -2.719 -25.099 1.00 96.25 306 PRO A C 1
ATOM 2234 O O . PRO A 1 306 ? 16.371 -1.665 -25.545 1.00 96.25 306 PRO A O 1
ATOM 2237 N N . GLY A 1 307 ? 17.182 -2.847 -23.823 1.00 96.81 307 GLY A N 1
ATOM 2238 C CA . GLY A 1 307 ? 17.174 -1.710 -22.902 1.00 96.81 307 GLY A CA 1
ATOM 2239 C C . GLY A 1 307 ? 18.376 -0.779 -23.077 1.00 96.81 307 GLY A C 1
ATOM 2240 O O . GLY A 1 307 ? 19.380 -1.141 -23.693 1.00 96.81 307 GLY A O 1
ATOM 2241 N N . THR A 1 308 ? 18.285 0.411 -22.483 1.00 97.62 308 THR A N 1
ATOM 2242 C CA . THR A 1 308 ? 19.321 1.452 -22.538 1.00 97.62 308 THR A CA 1
ATOM 2243 C C . THR A 1 308 ? 19.832 1.775 -21.139 1.00 97.62 308 THR A C 1
ATOM 2245 O O . THR A 1 308 ? 19.057 2.110 -20.246 1.00 97.62 308 THR A O 1
ATOM 2248 N N . ALA A 1 309 ? 21.150 1.734 -20.954 1.00 97.19 309 ALA A N 1
ATOM 2249 C CA . ALA A 1 309 ? 21.818 2.346 -19.810 1.00 97.19 309 ALA A CA 1
ATOM 2250 C C . ALA A 1 309 ? 22.620 3.550 -20.318 1.00 97.19 309 ALA A C 1
ATOM 2252 O O . ALA A 1 309 ? 23.625 3.381 -21.007 1.00 97.19 309 ALA A O 1
ATOM 2253 N N . ASP A 1 310 ? 22.154 4.763 -20.023 1.00 97.56 310 ASP A N 1
ATOM 2254 C CA . ASP A 1 310 ? 22.820 5.992 -20.442 1.00 97.56 310 ASP A CA 1
ATOM 2255 C C . ASP A 1 310 ? 24.041 6.269 -19.559 1.00 97.56 310 ASP A C 1
ATOM 2257 O O . ASP A 1 310 ? 23.968 6.867 -18.481 1.00 97.56 310 ASP A O 1
ATOM 2261 N N . THR A 1 311 ? 25.201 5.830 -20.039 1.00 96.44 311 THR A N 1
ATOM 2262 C CA . THR A 1 311 ? 26.473 5.978 -19.333 1.00 96.44 311 THR A CA 1
ATOM 2263 C C . THR A 1 311 ? 26.938 7.428 -19.234 1.00 96.44 311 THR A C 1
ATOM 2265 O O . THR A 1 311 ? 27.717 7.735 -18.334 1.00 96.44 311 THR A O 1
ATOM 2268 N N . ASN A 1 312 ? 26.460 8.333 -20.100 1.00 97.56 312 ASN A N 1
ATOM 2269 C CA . ASN A 1 312 ? 26.826 9.755 -20.033 1.00 97.56 312 ASN A CA 1
ATOM 2270 C C . ASN A 1 312 ? 26.244 10.429 -18.791 1.00 97.56 312 ASN A C 1
ATOM 2272 O O . ASN A 1 312 ? 26.823 11.375 -18.262 1.00 97.56 312 ASN A O 1
ATOM 2276 N N . THR A 1 313 ? 25.111 9.920 -18.308 1.00 97.50 313 THR A N 1
ATOM 2277 C CA . THR A 1 313 ? 24.455 10.396 -17.091 1.00 97.50 313 THR A CA 1
ATOM 2278 C C . THR A 1 313 ? 24.676 9.455 -15.906 1.00 97.50 313 THR A C 1
ATOM 2280 O O . THR A 1 313 ? 24.030 9.607 -14.874 1.00 97.50 313 THR A O 1
ATOM 2283 N N . GLY A 1 314 ? 25.594 8.489 -16.023 1.00 97.50 314 GLY A N 1
ATOM 2284 C CA . GLY A 1 314 ? 25.932 7.547 -14.954 1.00 97.50 314 GLY A CA 1
ATOM 2285 C C . GLY A 1 314 ? 24.920 6.415 -14.751 1.00 97.50 314 GLY A C 1
ATOM 2286 O O . GLY A 1 314 ? 25.002 5.717 -13.741 1.00 97.50 314 GLY A O 1
ATOM 2287 N N . GLY A 1 315 ? 23.978 6.219 -15.680 1.00 97.81 315 GLY A N 1
ATOM 2288 C CA . GLY A 1 315 ? 23.030 5.108 -15.651 1.00 97.81 315 GLY A CA 1
ATOM 2289 C C . GLY A 1 315 ? 23.732 3.750 -15.726 1.00 97.81 315 GLY A C 1
ATOM 2290 O O . GLY A 1 315 ? 24.700 3.580 -16.472 1.00 97.81 315 GLY A O 1
ATOM 2291 N N . ARG A 1 316 ? 23.258 2.770 -14.946 1.00 96.81 316 ARG A N 1
ATOM 2292 C CA . ARG A 1 316 ? 23.828 1.413 -14.915 1.00 96.81 316 ARG A CA 1
ATOM 2293 C C . ARG A 1 316 ? 22.749 0.340 -14.933 1.00 96.81 316 ARG A C 1
ATOM 2295 O O . ARG A 1 316 ? 21.746 0.445 -14.232 1.00 96.81 316 ARG A O 1
ATOM 2302 N N . TYR A 1 317 ? 23.004 -0.708 -15.703 1.00 96.25 317 TYR A N 1
ATOM 2303 C CA . TYR A 1 317 ? 22.251 -1.955 -15.694 1.00 96.25 317 TYR A CA 1
ATOM 2304 C C . TYR A 1 317 ? 23.255 -3.091 -15.496 1.00 96.25 317 TYR A C 1
ATOM 2306 O O . TYR A 1 317 ? 24.224 -3.165 -16.257 1.00 96.25 317 TYR A O 1
ATOM 2314 N N . ALA A 1 318 ? 23.077 -3.902 -14.455 1.00 91.88 318 ALA A N 1
ATOM 2315 C CA . ALA A 1 318 ? 24.036 -4.929 -14.045 1.00 91.88 318 ALA A CA 1
ATOM 2316 C C . ALA A 1 318 ? 23.344 -6.187 -13.521 1.00 91.88 318 ALA A C 1
ATOM 2318 O O . ALA A 1 318 ? 22.303 -6.061 -12.845 1.00 91.88 318 ALA A O 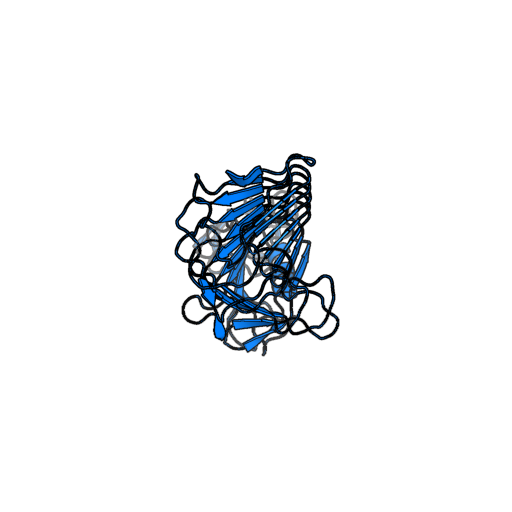1
#

Organism: NCBI:txid1963359

Secondary structure (DSSP, 8-state):
-EEEEE-SS--SS-EEEEETTTEEEEEE-TTSPBPPTTSS-TT-EEEEEE-SSSEEESSPPPPPSSPPEEEE-TT--TTS---SSSTTTSBS-HHHHHHHHHTS---TT-EEEEE-SSEEEE-EEEE--SEEEEE--SS-GGGEEEEPPTT-S-SEEEESSEEEEEEEEEEE----TTEEEEEEETT-EEEEEEEEEEESSSSEEEEEE-TT-EEEE-TT-EEE--SSEEEEE-TT-EEEETTTTS-EEEEEEE-SS-SEEE-TT-EEEE-S-PPEEEEESBSEEE-TT-EEE-TT-TTSS--SB--EE-GGGT-EE-